Protein AF-0000000080325657 (afdb_homodimer)

InterPro domains:
  IPR029068 Glyoxalase/Bleomycin resistance protein/Dihydroxybiphenyl dioxygenase [G3DSA:3.10.180.10] (2-150)
  IPR029068 Glyoxalase/Bleomycin resistance protein/Dihydroxybiphenyl dioxygenase [SSF54593] (9-139)
  IPR037523 Vicinal oxygen chelate (VOC), core domain [PS51819] (9-151)

Radius of gyration: 19.25 Å; Cα contacts (8 Å, |Δi|>4): 796; chains: 2; bounding box: 50×52×43 Å

Sequence (332 aa):
MNNTIAGLELAQIGWVVPDIHAAVKFLSHALGIAGFPKPEHIRAQDLDMTYYGQVVEGDWLTTQTYNGGTFIELVQPVSGQSMFHDYLVRYPAGGTQHMAFRLPVSDFVRVTSELREQGYEVISEVDHPIARMAFFDTYQTLGVATEIMGITPEGWIAVKQMEKMRMNNTIAGLELAQIGWVVPDIHAAVKFLSHALGIAGFPKPEHIRAQDLDMTYYGQVVEGDWLTTQTYNGGTFIELVQPVSGQSMFHDYLVRYPAGGTQHMAFRLPVSDFVRVTSELREQGYEVISEVDHPIARMAFFDTYQTLGVATEIMGITPEGWIAVKQMEKMR

Secondary structure (DSSP, 8-state):
--------EEEEEEEE-S-HHHHHHIIIIIS----PPPPEEEEHHHHT--BTTB---EEEEEEEEEETTEEEEEEEEEEE-SHHHHHHHH-TT-EEEEEEEEEEGGGHHHHHHHHHHTTPPEEEEEEETTEEEEEE--HHHHSSEEEEEEE-HHHHHHHHHHHH--/--------EEEEEEEE-S-HHHHHHIIIIIS----PPPPEEEEHHHHT--BTTB---EEEEEEEEEETTEEEEEEEEEEE-SHHHHHHHH-TT-EEEEEEEEEEGGGHHHHHHHHHHTTPPEEEEEEETTEEEEEE--HHHHSSEEEEEEE-HHHHHHHHHHHH--

pLDDT: mean 94.45, std 11.85, range [24.09, 98.94]

Organism: NCBI:txid1503925

Foldseek 3Di:
DVPPPPDWAFAEWEWEAQDQVVVCCCCCPVVVDDDKDDWDKDWQVVQVKAFQRHRWTWIWTKIWADDPRYIYMYIHTDDDDALSVVQCVVPVRIGGAEIETEDALVCQCVVVVVCVVVPWGWGIWGDDPQWTKTWTPCCVPPVHIYMYIHGYPNNVVVSVVRNPSD/DPPPPPDWAFAEWEWEAQDQVVVCCCCCPVVVDDDKDDWDKDWQVVQVKAFQRHRWTWIWTKIWADDPRYIYMYIHTDDDDALSVVQCVVPVGIGGAEIETEDALVCQCVVVVVCVVVPWGWGIWGDDPQWTKTWTPCCVPPVHIYMYIHGYPNNVVVSVVRNPSD

Solvent-accessible surface area (backbone atoms only — not comparable to full-atom values): 16398 Å² total; per-residue (Å²): 128,88,74,69,64,79,44,46,29,44,43,34,41,38,30,34,29,80,45,53,66,60,34,50,46,43,41,32,67,74,46,33,41,62,65,62,54,78,69,40,81,46,46,29,66,82,52,56,26,27,46,66,85,37,73,47,65,22,33,28,37,36,36,46,28,62,48,37,62,26,32,47,30,42,32,18,63,73,50,75,53,44,75,62,40,53,46,34,70,77,30,68,43,28,14,56,48,29,44,27,29,34,44,56,36,90,50,34,62,61,55,53,49,52,42,44,74,72,63,41,48,64,44,32,38,32,73,47,90,37,32,38,37,40,29,31,58,33,34,81,55,50,25,25,31,40,30,43,33,13,36,28,78,67,20,53,55,53,51,54,53,56,66,57,78,101,128,87,77,70,64,80,45,47,29,43,44,32,40,37,30,35,26,80,45,53,67,62,34,51,47,42,42,31,67,75,46,33,41,63,65,62,56,78,68,41,82,47,44,28,67,82,52,56,27,28,46,66,86,36,74,48,63,22,32,27,35,36,36,47,28,60,48,38,62,26,32,46,32,43,33,19,62,71,50,74,51,44,74,62,40,55,46,35,72,76,30,67,43,26,16,55,47,28,43,27,29,36,43,56,38,91,50,34,64,60,56,53,49,51,42,42,72,73,65,42,47,64,43,30,38,31,74,47,89,37,32,36,38,39,30,31,58,32,34,81,54,51,25,25,30,40,30,44,33,13,35,28,78,68,20,53,54,52,51,54,52,58,64,57,77,100

Nearest PDB structures (foldseek):
  3gm5-assembly1_A-2  TM=8.216E-01  e=5.609E-13  Caldanaerobacter subterraneus subsp. tengcongensis MB4
  3rmu-assembly2_D  TM=7.524E-01  e=7.395E-09  Homo sapiens
  7x7l-assembly2_D  TM=4.915E-01  e=7.375E-06  Zea mays
  5yy6-assembly1_A-2  TM=4.852E-01  e=9.957E-06  Arabidopsis thaliana
  1ss4-assembly1_A  TM=3.528E-01  e=5.037E-05  Bacillus cereus

Structure (mmCIF, N/CA/C/O backbone):
data_AF-0000000080325657-model_v1
#
loop_
_entity.id
_entity.type
_entity.pdbx_description
1 polymer 'VOC domain-containing protein'
#
loop_
_atom_site.group_PDB
_atom_site.id
_atom_site.type_symbol
_atom_site.label_atom_id
_atom_site.label_alt_id
_atom_site.label_comp_id
_atom_site.label_asym_id
_atom_site.label_entity_id
_atom_site.label_seq_id
_atom_site.pdbx_PDB_ins_code
_atom_site.Cartn_x
_atom_site.Cartn_y
_atom_site.Cartn_z
_atom_site.occupancy
_atom_site.B_iso_or_equiv
_atom_site.auth_seq_id
_atom_site.auth_comp_id
_atom_site.auth_asym_id
_atom_site.auth_atom_id
_atom_site.pdbx_PDB_model_num
ATOM 1 N N . MET A 1 1 ? -27.453 20.688 0.306 1 24.09 1 MET A N 1
ATOM 2 C CA . MET A 1 1 ? -26.828 20.219 -0.929 1 24.09 1 MET A CA 1
ATOM 3 C C . MET A 1 1 ? -25.703 19.234 -0.63 1 24.09 1 MET A C 1
ATOM 5 O O . MET A 1 1 ? -24.766 19.578 0.096 1 24.09 1 MET A O 1
ATOM 9 N N . ASN A 1 2 ? -25.812 17.984 -0.26 1 29.89 2 ASN A N 1
ATOM 10 C CA . ASN A 1 2 ? -24.953 16.922 0.239 1 29.89 2 ASN A CA 1
ATOM 11 C C . ASN A 1 2 ? -23.672 16.797 -0.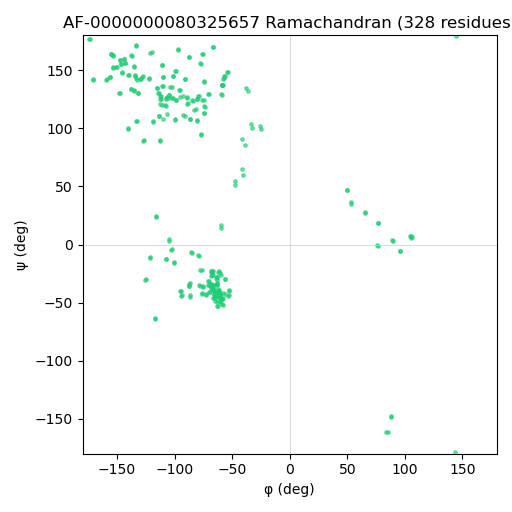59 1 29.89 2 ASN A C 1
ATOM 13 O O . ASN A 1 2 ? -23.703 16.312 -1.726 1 29.89 2 ASN A O 1
ATOM 17 N N . ASN A 1 3 ? -22.875 17.922 -0.846 1 35.19 3 ASN A N 1
ATOM 18 C CA . ASN A 1 3 ? -21.719 18.234 -1.672 1 35.19 3 ASN A CA 1
ATOM 19 C C . ASN A 1 3 ? -20.688 17.109 -1.63 1 35.19 3 ASN A C 1
ATOM 21 O O . ASN A 1 3 ? -20 16.922 -0.625 1 35.19 3 ASN A O 1
ATOM 25 N N . THR A 1 4 ? -21.016 15.977 -2.111 1 38.78 4 THR A N 1
ATOM 26 C CA . THR A 1 4 ? -20.266 14.727 -2.242 1 38.78 4 THR A CA 1
ATOM 27 C C . THR A 1 4 ? -18.812 15 -2.633 1 38.78 4 THR A C 1
ATOM 29 O O . THR A 1 4 ? -18.547 15.633 -3.658 1 38.78 4 THR A O 1
ATOM 32 N N . ILE A 1 5 ? -17.953 15.242 -1.743 1 47.31 5 ILE A N 1
ATOM 33 C CA . ILE A 1 5 ? -16.516 15.359 -1.939 1 47.31 5 ILE A CA 1
ATOM 34 C C . ILE A 1 5 ? -16.109 14.578 -3.186 1 47.31 5 ILE A C 1
ATOM 36 O O . ILE A 1 5 ? -16.516 13.43 -3.373 1 47.31 5 ILE A O 1
ATOM 40 N N . ALA A 1 6 ? -15.93 15.156 -4.266 1 58.5 6 ALA A N 1
ATOM 41 C CA . ALA A 1 6 ? -15.148 14.414 -5.258 1 58.5 6 ALA A CA 1
ATOM 42 C C . ALA A 1 6 ? -14.102 13.539 -4.59 1 58.5 6 ALA A C 1
ATOM 44 O O . ALA A 1 6 ? -13.492 13.938 -3.594 1 58.5 6 ALA A O 1
ATOM 45 N N . GLY A 1 7 ? -14.219 12.164 -4.375 1 80.5 7 GLY A N 1
ATOM 46 C CA . GLY A 1 7 ? -13.5 11.148 -3.631 1 80.5 7 GLY A CA 1
ATOM 47 C C . GLY A 1 7 ? -12 11.344 -3.652 1 80.5 7 GLY A C 1
ATOM 48 O O . GLY A 1 7 ? -11.453 11.914 -4.598 1 80.5 7 GLY A O 1
ATOM 49 N N . LEU A 1 8 ? -11.375 11.203 -2.477 1 95.12 8 LEU A N 1
ATOM 50 C CA . LEU A 1 8 ? -9.922 11.266 -2.332 1 95.12 8 LEU A CA 1
ATOM 51 C C . LEU A 1 8 ? -9.242 10.281 -3.281 1 95.12 8 LEU A C 1
ATOM 53 O O . LEU A 1 8 ? -9.844 9.281 -3.684 1 95.12 8 LEU A O 1
ATOM 57 N N . GLU A 1 9 ? -8.094 10.703 -3.672 1 96.19 9 GLU A N 1
ATOM 58 C CA . GLU A 1 9 ? -7.309 9.867 -4.574 1 96.19 9 GLU A CA 1
ATOM 59 C C . GLU A 1 9 ? -6.055 9.336 -3.887 1 96.19 9 GLU A C 1
ATOM 61 O O . GLU A 1 9 ? -5.289 10.102 -3.297 1 96.19 9 GLU A O 1
ATOM 66 N N . LEU A 1 10 ? -5.875 8.031 -3.959 1 97.88 10 LEU A N 1
ATOM 67 C CA . LEU A 1 10 ? -4.625 7.457 -3.465 1 97.88 10 LEU A CA 1
ATOM 68 C C . LEU A 1 10 ? -3.432 8.039 -4.211 1 97.88 10 LEU A C 1
ATOM 70 O O . LEU A 1 10 ? -3.406 8.047 -5.441 1 97.88 10 LEU A O 1
ATOM 74 N N . ALA A 1 11 ? -2.453 8.508 -3.457 1 97.94 11 ALA A N 1
ATOM 75 C CA . ALA A 1 11 ? -1.352 9.242 -4.078 1 97.94 11 ALA A CA 1
ATOM 76 C C . ALA A 1 11 ? -0.005 8.633 -3.699 1 97.94 11 ALA A C 1
ATOM 78 O O . ALA A 1 11 ? 0.963 8.727 -4.457 1 97.94 11 ALA A O 1
ATOM 79 N N . GLN A 1 12 ? 0.043 8.062 -2.527 1 98.56 12 GLN A N 1
ATOM 80 C CA . GLN A 1 12 ? 1.35 7.652 -2.023 1 98.56 12 GLN A CA 1
ATOM 81 C C . GLN A 1 12 ? 1.217 6.527 -1.002 1 98.56 12 GLN A C 1
ATOM 83 O O . GLN A 1 12 ? 0.256 6.496 -0.23 1 98.56 12 GLN A O 1
ATOM 88 N N . ILE A 1 13 ? 2.133 5.656 -1.025 1 98.69 13 ILE A N 1
ATOM 89 C CA . ILE A 1 13 ? 2.305 4.613 -0.022 1 98.69 13 ILE A CA 1
ATOM 90 C C . ILE A 1 13 ? 3.535 4.91 0.83 1 98.69 13 ILE A C 1
ATOM 92 O O . ILE A 1 13 ? 4.648 5.016 0.309 1 98.69 13 ILE A O 1
ATOM 96 N N . GLY A 1 14 ? 3.34 5.074 2.127 1 98.69 14 GLY A N 1
ATOM 97 C CA . GLY A 1 14 ? 4.445 5.266 3.051 1 98.69 14 GLY A CA 1
ATOM 98 C C . GLY A 1 14 ? 4.938 3.971 3.668 1 98.69 14 GLY A C 1
ATOM 99 O O . GLY A 1 14 ? 4.23 3.344 4.457 1 98.69 14 GLY A O 1
ATOM 100 N N . TRP A 1 15 ? 6.07 3.621 3.297 1 98.56 15 TRP A N 1
ATOM 101 C CA . TRP A 1 15 ? 6.711 2.371 3.693 1 98.56 15 TRP A CA 1
ATOM 102 C C . TRP A 1 15 ? 7.828 2.627 4.699 1 98.56 15 TRP A C 1
ATOM 104 O O . TRP A 1 15 ? 8.852 3.232 4.359 1 98.56 15 TRP A O 1
ATOM 114 N N . VAL A 1 16 ? 7.652 2.184 5.953 1 98.88 16 VAL A N 1
ATOM 115 C CA . VAL A 1 16 ? 8.68 2.318 6.984 1 98.88 16 VAL A CA 1
ATOM 116 C C . VAL A 1 16 ? 9.508 1.037 7.062 1 98.88 16 VAL A C 1
ATOM 118 O O . VAL A 1 16 ? 8.953 -0.057 7.211 1 98.88 16 VAL A O 1
ATOM 121 N N . VAL A 1 17 ? 10.82 1.164 6.969 1 98.81 17 VAL A N 1
ATOM 122 C CA . VAL A 1 17 ? 11.688 -0.004 6.883 1 98.81 17 VAL A CA 1
ATOM 123 C C . VAL A 1 17 ? 12.883 0.172 7.824 1 98.81 17 VAL A C 1
ATOM 125 O O . VAL A 1 17 ? 13.289 1.299 8.109 1 98.81 17 VAL A O 1
ATOM 128 N N . PRO A 1 18 ? 13.453 -0.946 8.305 1 98.62 18 PRO A N 1
ATOM 129 C CA . PRO A 1 18 ? 14.641 -0.843 9.156 1 98.62 18 PRO A CA 1
ATOM 130 C C . PRO A 1 18 ? 15.914 -0.544 8.375 1 98.62 18 PRO A C 1
ATOM 132 O O . PRO A 1 18 ? 16.891 -0.05 8.938 1 98.62 18 PRO A O 1
ATOM 135 N N . ASP A 1 19 ? 15.938 -0.849 7.09 1 98.69 19 ASP A N 1
ATOM 136 C CA . ASP A 1 19 ? 17.094 -0.636 6.227 1 98.69 19 ASP A CA 1
ATOM 137 C C . ASP A 1 19 ? 16.672 -0.135 4.852 1 98.69 19 ASP A C 1
ATOM 139 O O . ASP A 1 19 ? 16.328 -0.932 3.971 1 98.69 19 ASP A O 1
ATOM 143 N N . ILE A 1 20 ? 16.781 1.148 4.66 1 98.81 20 ILE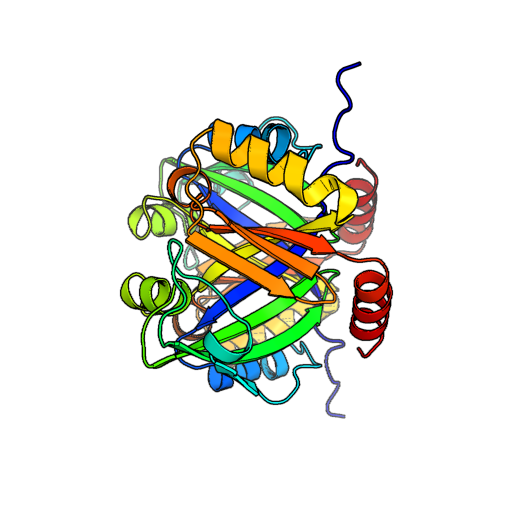 A N 1
ATOM 144 C CA . ILE A 1 20 ? 16.25 1.794 3.461 1 98.81 20 ILE A CA 1
ATOM 145 C C . ILE A 1 20 ? 17.094 1.399 2.25 1 98.81 20 ILE A C 1
ATOM 147 O O . ILE A 1 20 ? 16.578 1.284 1.138 1 98.81 20 ILE A O 1
ATOM 151 N N . HIS A 1 21 ? 18.328 1.172 2.414 1 98.56 21 HIS A N 1
ATOM 152 C CA . HIS A 1 21 ? 19.203 0.787 1.305 1 98.56 21 HIS A CA 1
ATOM 153 C C . HIS A 1 21 ? 18.875 -0.622 0.817 1 98.56 21 HIS A C 1
ATOM 155 O O . HIS A 1 21 ? 18.875 -0.88 -0.388 1 98.56 21 HIS A O 1
ATOM 161 N N . ALA A 1 22 ? 18.609 -1.495 1.76 1 97.94 22 ALA A N 1
ATOM 162 C CA . ALA A 1 22 ? 18.203 -2.848 1.387 1 97.94 22 ALA A CA 1
ATOM 163 C C . ALA A 1 22 ? 16.891 -2.832 0.63 1 97.94 22 ALA A C 1
ATOM 165 O O . ALA A 1 22 ? 16.719 -3.559 -0.351 1 97.94 22 ALA A O 1
ATOM 166 N N . ALA A 1 23 ? 15.953 -2.023 1.068 1 98.38 23 ALA A N 1
ATOM 167 C CA . ALA A 1 23 ? 14.656 -1.924 0.413 1 98.38 23 ALA A CA 1
ATOM 168 C C . ALA A 1 23 ? 14.789 -1.371 -1.002 1 98.38 23 ALA A C 1
ATOM 170 O O . ALA A 1 23 ? 14.227 -1.922 -1.949 1 98.38 23 ALA A O 1
ATOM 171 N N . VAL A 1 24 ? 15.57 -0.327 -1.139 1 98.12 24 VAL A N 1
ATOM 172 C CA . VAL A 1 24 ? 15.797 0.259 -2.457 1 98.12 24 VAL A CA 1
ATOM 173 C C . VAL A 1 24 ? 16.453 -0.771 -3.373 1 98.12 24 VAL A C 1
ATOM 175 O O . VAL A 1 24 ? 16.062 -0.915 -4.535 1 98.12 24 VAL A O 1
ATOM 178 N N . LYS A 1 25 ? 17.406 -1.429 -2.857 1 96.69 25 LYS A N 1
ATOM 179 C CA . LYS A 1 25 ? 18.125 -2.434 -3.648 1 96.69 25 LYS A CA 1
ATOM 180 C C . LYS A 1 25 ? 17.156 -3.512 -4.148 1 96.69 25 LYS A C 1
ATOM 182 O O . LYS A 1 25 ? 17.188 -3.877 -5.324 1 96.69 25 LYS A O 1
ATOM 187 N N . PHE A 1 26 ? 16.391 -3.949 -3.312 1 96.44 26 PHE A N 1
ATOM 188 C CA . PHE A 1 26 ? 15.438 -4.98 -3.715 1 96.44 26 PHE A CA 1
ATOM 189 C C . PHE A 1 26 ? 14.484 -4.457 -4.785 1 96.44 26 PHE A C 1
ATOM 191 O O . PHE A 1 26 ? 14.336 -5.07 -5.844 1 96.44 26 PHE A O 1
ATOM 198 N N . LEU A 1 27 ? 13.836 -3.354 -4.539 1 97.12 27 LEU A N 1
ATOM 199 C CA . LEU A 1 27 ? 12.844 -2.809 -5.457 1 97.12 27 LEU A CA 1
ATOM 200 C C . LEU A 1 27 ? 13.477 -2.475 -6.805 1 97.12 27 LEU A C 1
ATOM 202 O O . LEU A 1 27 ? 12.914 -2.799 -7.855 1 97.12 27 LEU A O 1
ATOM 206 N N . SER A 1 28 ? 14.625 -1.889 -6.789 1 95.31 28 SER A N 1
ATOM 207 C CA . SER A 1 28 ? 15.266 -1.442 -8.023 1 95.31 28 SER A CA 1
ATOM 208 C C . SER A 1 28 ? 15.867 -2.615 -8.789 1 95.31 28 SER A C 1
ATOM 210 O O . SER A 1 28 ? 15.695 -2.725 -10 1 95.31 28 SER A O 1
ATOM 212 N N . HIS A 1 29 ? 16.516 -3.521 -8.078 1 92.19 29 HIS A N 1
ATOM 213 C CA . HIS A 1 29 ? 17.281 -4.551 -8.766 1 92.19 29 HIS A CA 1
ATOM 214 C C . HIS A 1 29 ? 16.453 -5.816 -8.961 1 92.19 29 HIS A C 1
ATOM 216 O O . HIS A 1 29 ? 16.5 -6.43 -10.031 1 92.19 29 HIS A O 1
ATOM 222 N N . ALA A 1 30 ? 15.766 -6.172 -7.953 1 90.75 30 ALA A N 1
ATOM 223 C CA . ALA A 1 30 ? 15.016 -7.422 -8.055 1 90.75 30 ALA A CA 1
ATOM 224 C C . ALA A 1 30 ? 13.734 -7.234 -8.852 1 90.75 30 ALA A C 1
ATOM 226 O O . ALA A 1 30 ? 13.32 -8.125 -9.594 1 90.75 30 ALA A O 1
ATOM 227 N N . LEU A 1 31 ? 13.133 -6.031 -8.68 1 94.62 31 LEU A N 1
ATOM 228 C CA . LEU A 1 31 ? 11.836 -5.82 -9.32 1 94.62 31 LEU A CA 1
ATOM 229 C C . LEU A 1 31 ? 11.969 -4.871 -10.508 1 94.62 31 LEU A C 1
ATOM 231 O O . LEU A 1 31 ? 11.016 -4.699 -11.273 1 94.62 31 LEU A O 1
ATOM 235 N N . GLY A 1 32 ? 13.062 -4.211 -10.633 1 93.69 32 GLY A N 1
ATOM 236 C CA . GLY A 1 32 ? 13.281 -3.291 -11.734 1 93.69 32 GLY A CA 1
ATOM 237 C C . GLY A 1 32 ? 12.555 -1.97 -11.57 1 93.69 32 GLY A C 1
ATOM 238 O O . GLY A 1 32 ? 12.273 -1.282 -12.547 1 93.69 32 GLY A O 1
ATOM 239 N N . ILE A 1 33 ? 12.164 -1.671 -10.398 1 94.19 33 ILE A N 1
ATOM 240 C CA . ILE A 1 33 ? 11.547 -0.38 -10.133 1 94.19 33 ILE A CA 1
ATOM 241 C C . ILE A 1 33 ? 12.625 0.69 -9.977 1 94.19 33 ILE A C 1
ATOM 243 O O . ILE A 1 33 ? 13.273 0.778 -8.93 1 94.19 33 ILE A O 1
ATOM 247 N N . ALA A 1 34 ? 12.75 1.49 -10.914 1 88.5 34 ALA A N 1
ATOM 248 C CA . ALA A 1 34 ? 13.828 2.477 -10.969 1 88.5 34 ALA A CA 1
ATOM 249 C C . ALA A 1 34 ? 13.352 3.834 -10.453 1 88.5 34 ALA A C 1
ATOM 251 O O . ALA A 1 34 ? 12.172 4.008 -10.148 1 88.5 34 ALA A O 1
ATOM 252 N N . GLY A 1 35 ? 14.359 4.68 -10.234 1 92 35 GLY A N 1
ATOM 253 C CA . GLY A 1 35 ? 14 6.078 -10.07 1 92 35 GLY A CA 1
ATOM 254 C C . GLY A 1 35 ? 14.094 6.551 -8.633 1 92 35 GLY A C 1
ATOM 255 O O . GLY A 1 35 ? 13.664 7.66 -8.312 1 92 35 GLY A O 1
ATOM 256 N N . PHE A 1 36 ? 14.586 5.715 -7.777 1 96.12 36 PHE A N 1
ATOM 257 C CA . PHE A 1 36 ? 14.805 6.195 -6.418 1 96.12 36 PHE A CA 1
ATOM 258 C C . PHE A 1 36 ? 16.016 7.117 -6.355 1 96.12 36 PHE A C 1
ATOM 260 O O . PHE A 1 36 ? 17.141 6.688 -6.617 1 96.12 36 PHE A O 1
ATOM 267 N N . PRO A 1 37 ? 15.836 8.391 -5.957 1 97.38 37 PRO A N 1
ATOM 268 C CA . PRO A 1 37 ? 17.016 9.188 -5.605 1 97.38 37 PRO A CA 1
ATOM 269 C C . PRO A 1 37 ? 17.719 8.68 -4.352 1 97.38 37 PRO A C 1
ATOM 271 O O . PRO A 1 37 ? 17.188 7.824 -3.645 1 97.38 37 PRO A O 1
ATOM 274 N N . LYS A 1 38 ? 18.875 9.234 -4.125 1 97.94 38 LYS A N 1
ATOM 275 C CA . LYS A 1 38 ? 19.562 8.945 -2.867 1 97.94 38 LYS A CA 1
ATOM 276 C C . LYS A 1 38 ? 18.703 9.344 -1.672 1 97.94 38 LYS A C 1
ATOM 278 O O . LYS A 1 38 ? 18.094 10.414 -1.672 1 97.94 38 LYS A O 1
ATOM 283 N N . PRO A 1 39 ? 18.688 8.445 -0.645 1 98.56 39 PRO A N 1
ATOM 284 C CA . PRO A 1 39 ? 17.906 8.82 0.545 1 98.56 39 PRO A CA 1
ATOM 285 C C . PRO A 1 39 ? 18.391 10.133 1.162 1 98.56 39 PRO A C 1
ATOM 287 O O . PRO A 1 39 ? 19.594 10.359 1.285 1 98.56 39 PRO A O 1
ATOM 290 N N . GLU A 1 40 ? 17.406 10.93 1.526 1 98.56 40 GLU A N 1
ATOM 291 C CA . GLU A 1 40 ? 17.688 12.203 2.191 1 98.56 40 GLU A CA 1
ATOM 292 C C . GLU A 1 40 ? 17.469 12.094 3.699 1 98.56 40 GLU A C 1
ATOM 294 O O . GLU A 1 40 ? 16.578 11.375 4.156 1 98.56 40 GLU A O 1
ATOM 299 N N . HIS A 1 41 ? 18.266 12.773 4.418 1 98.62 41 HIS A N 1
ATOM 300 C CA . HIS A 1 41 ? 18.109 12.875 5.863 1 98.62 41 HIS A CA 1
ATOM 301 C C . HIS A 1 41 ? 17.203 14.055 6.23 1 98.62 41 HIS A C 1
ATOM 303 O O . HIS A 1 41 ? 17.516 15.203 5.906 1 98.62 41 HIS A O 1
ATOM 309 N N . ILE A 1 42 ? 16.109 13.773 6.922 1 98.25 42 ILE A N 1
ATOM 310 C CA . ILE A 1 42 ? 15.117 14.797 7.262 1 98.25 42 ILE A CA 1
ATOM 311 C C . ILE A 1 42 ? 14.938 14.859 8.773 1 98.25 42 ILE A C 1
ATOM 313 O O . ILE A 1 42 ? 14.938 13.828 9.453 1 98.25 42 ILE A O 1
ATOM 317 N N . ARG A 1 43 ? 14.758 16.031 9.273 1 98.06 43 ARG A N 1
ATOM 318 C CA . ARG A 1 43 ? 14.406 16.25 10.68 1 98.06 43 ARG A CA 1
ATOM 319 C C . ARG A 1 43 ? 12.977 16.75 10.82 1 98.06 43 ARG A C 1
ATOM 321 O O . ARG A 1 43 ? 12.531 17.594 10.039 1 98.06 43 ARG A O 1
ATOM 328 N N . ALA A 1 44 ? 12.297 16.188 11.766 1 98.12 44 ALA A N 1
ATOM 329 C CA . ALA A 1 44 ? 10.93 16.625 12.023 1 98.12 44 ALA A CA 1
ATOM 330 C C . ALA A 1 44 ? 10.859 18.141 12.227 1 98.12 44 ALA A C 1
ATOM 332 O O . ALA A 1 44 ? 9.945 18.797 11.719 1 98.12 44 ALA A O 1
ATOM 333 N N . GLN A 1 45 ? 11.797 18.703 12.875 1 97.5 45 GLN A N 1
ATOM 334 C CA . GLN A 1 45 ? 11.828 20.125 13.219 1 97.5 45 GLN A CA 1
ATOM 335 C C . GLN A 1 45 ? 11.961 20.984 11.977 1 97.5 45 GLN A C 1
ATOM 337 O O . GLN A 1 45 ? 11.43 22.094 11.93 1 97.5 45 GLN A O 1
ATOM 342 N N . ASP A 1 46 ? 12.695 20.484 11.008 1 96.44 46 ASP A N 1
ATOM 343 C CA . ASP A 1 46 ? 12.891 21.25 9.773 1 96.44 46 ASP A CA 1
ATOM 344 C C . ASP A 1 46 ? 11.586 21.344 8.984 1 96.44 46 ASP A C 1
ATOM 346 O O . ASP A 1 46 ? 11.398 22.266 8.188 1 96.44 46 ASP A O 1
ATOM 350 N N . LEU A 1 47 ? 10.648 20.422 9.195 1 96 47 LEU A N 1
ATOM 351 C CA . LEU A 1 47 ? 9.375 20.391 8.5 1 96 47 LEU A CA 1
ATOM 352 C C . LEU A 1 47 ? 8.25 20.922 9.383 1 96 47 LEU A C 1
ATOM 354 O O . LEU A 1 47 ? 7.094 20.984 8.961 1 96 47 LEU A O 1
ATOM 358 N N . ASP A 1 48 ? 8.617 21.234 10.641 1 97.06 48 ASP A N 1
ATOM 359 C CA . ASP A 1 48 ? 7.613 21.547 11.656 1 97.06 48 ASP A CA 1
ATOM 360 C C . ASP A 1 48 ? 6.562 20.453 11.75 1 97.06 48 ASP A C 1
ATOM 362 O O . ASP A 1 48 ? 5.363 20.734 11.828 1 97.06 48 ASP A O 1
ATOM 366 N N . MET A 1 49 ? 6.977 19.25 11.586 1 98.06 49 MET A N 1
ATOM 367 C CA . MET A 1 49 ? 6.094 18.094 11.68 1 98.06 49 MET A CA 1
ATOM 368 C C . MET A 1 49 ? 5.758 17.766 13.133 1 98.06 49 MET A C 1
ATOM 370 O O . MET A 1 49 ? 6.656 17.562 13.953 1 98.06 49 MET A O 1
ATOM 374 N N . THR A 1 50 ? 4.52 17.719 13.461 1 98.5 50 THR A N 1
ATOM 375 C CA . THR A 1 50 ? 4.117 17.453 14.836 1 98.5 50 THR A CA 1
ATOM 376 C C . THR A 1 50 ? 4.012 15.961 15.094 1 98.5 50 THR A C 1
ATOM 378 O O . THR A 1 50 ? 3.936 15.164 14.148 1 98.5 50 THR A O 1
ATOM 381 N N . TYR A 1 51 ? 4.027 15.555 16.25 1 98.62 51 TYR A N 1
ATOM 382 C CA . TYR A 1 51 ? 3.715 14.242 16.812 1 98.62 51 TYR A CA 1
ATOM 383 C C . TYR A 1 51 ? 2.805 14.359 18.016 1 98.62 51 TYR A C 1
ATOM 385 O O . TYR A 1 51 ? 3.244 14.781 19.094 1 98.62 51 TYR A O 1
ATOM 393 N N . TYR A 1 52 ? 1.607 14.016 17.828 1 98 52 TYR A N 1
ATOM 394 C CA . TYR A 1 52 ? 0.53 14.211 18.781 1 98 52 TYR A CA 1
ATOM 395 C C . TYR A 1 52 ? 0.513 15.648 19.297 1 98 52 TYR A C 1
ATOM 397 O O . TYR A 1 52 ? 0.492 15.875 20.516 1 98 52 TYR A O 1
ATOM 405 N N . GLY A 1 53 ? 0.62 16.578 18.391 1 97.69 53 GLY A N 1
ATOM 406 C CA . GLY A 1 53 ? 0.338 17.984 18.672 1 97.69 53 GLY A CA 1
ATOM 407 C C . GLY A 1 53 ? 1.581 18.781 19 1 97.69 53 GLY A C 1
ATOM 408 O O . GLY A 1 53 ? 1.52 20.016 19.125 1 97.69 53 GLY A O 1
ATOM 409 N N . GLN A 1 54 ? 2.715 18.125 19.109 1 97.94 54 GLN A N 1
ATOM 410 C CA . GLN A 1 54 ? 3.953 18.812 19.438 1 97.94 54 GLN A CA 1
ATOM 411 C C . GLN A 1 54 ? 5.059 18.484 18.438 1 97.94 54 GLN A C 1
ATOM 413 O O . GLN A 1 54 ? 5.133 17.359 17.953 1 97.94 54 GLN A O 1
ATOM 418 N N . VAL A 1 55 ? 5.863 19.516 18.203 1 97.88 55 VAL A N 1
ATOM 419 C CA . VAL A 1 55 ? 7.074 19.219 17.438 1 97.88 55 VAL A CA 1
ATOM 420 C C . VAL A 1 55 ? 8.148 18.672 18.375 1 97.88 55 VAL A C 1
ATOM 422 O O . VAL A 1 55 ? 8.586 19.375 19.297 1 97.88 55 VAL A O 1
ATOM 425 N N . VAL A 1 56 ? 8.531 17.453 18.172 1 97.25 56 VAL A N 1
ATOM 426 C CA . VAL A 1 56 ? 9.555 16.812 19 1 97.25 56 VAL A CA 1
ATOM 427 C C . VAL A 1 56 ? 10.734 16.391 18.125 1 97.25 56 VAL A C 1
ATOM 429 O O . VAL A 1 56 ? 10.625 16.344 16.906 1 97.25 56 VAL A O 1
ATOM 432 N N . GLU A 1 57 ? 11.789 16.094 18.781 1 98.12 57 GLU A N 1
ATOM 433 C CA . GLU A 1 57 ? 12.977 15.688 18.031 1 98.12 57 GLU A CA 1
ATOM 434 C C . GLU A 1 57 ? 12.797 14.305 17.406 1 98.12 57 GLU A C 1
ATOM 436 O O . GLU A 1 57 ? 12.383 13.359 18.078 1 98.12 57 GLU A O 1
ATOM 441 N N . GLY A 1 58 ? 13.07 14.227 16.172 1 98.31 58 GLY A N 1
ATOM 442 C CA . GLY A 1 58 ? 13.055 13.008 15.375 1 98.31 58 GLY A CA 1
ATOM 443 C C . GLY A 1 58 ? 13.641 13.195 13.984 1 98.31 58 GLY A C 1
ATOM 444 O O . GLY A 1 58 ? 13.469 14.258 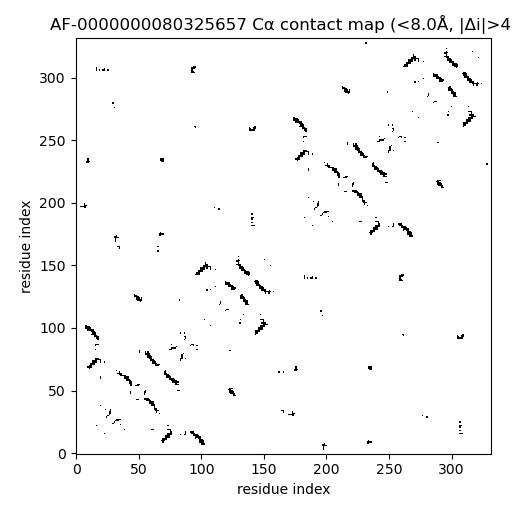13.375 1 98.31 58 GLY A O 1
ATOM 445 N N . ASP A 1 59 ? 14.344 12.188 13.555 1 98.69 59 ASP A N 1
ATOM 446 C CA . ASP A 1 59 ? 14.891 12.266 12.203 1 98.69 59 ASP A CA 1
ATOM 447 C C . ASP A 1 59 ? 14.867 10.906 11.516 1 98.69 59 ASP A C 1
ATOM 449 O O . ASP A 1 59 ? 14.781 9.867 12.18 1 98.69 59 ASP A O 1
ATOM 453 N N . TRP A 1 60 ? 14.859 10.914 10.234 1 98.81 60 TRP A N 1
ATOM 454 C CA . TRP A 1 60 ? 14.789 9.711 9.422 1 98.81 60 TRP A CA 1
ATOM 455 C C . TRP A 1 60 ? 15.43 9.93 8.062 1 98.81 60 TRP A C 1
ATOM 457 O O . TRP A 1 60 ? 15.695 11.07 7.668 1 98.81 60 TRP A O 1
ATOM 467 N N . LEU A 1 61 ? 15.734 8.883 7.41 1 98.88 61 LEU A N 1
ATOM 468 C CA . LEU A 1 61 ? 16.031 8.875 5.98 1 98.88 61 LEU A CA 1
ATOM 469 C C . LEU A 1 61 ? 14.773 8.617 5.16 1 98.88 61 LEU A C 1
ATOM 471 O O . LEU A 1 61 ? 13.93 7.812 5.551 1 98.88 61 LEU A O 1
ATOM 475 N N . THR A 1 62 ? 14.68 9.305 4 1 98.75 62 THR A N 1
ATOM 476 C CA . THR A 1 62 ? 13.547 9.031 3.129 1 98.75 62 THR A CA 1
ATOM 477 C C . THR A 1 62 ? 13.945 9.164 1.662 1 98.75 62 THR A C 1
ATOM 479 O O . THR A 1 62 ? 14.875 9.906 1.329 1 98.75 62 THR A O 1
ATOM 482 N N . THR A 1 63 ? 13.359 8.398 0.779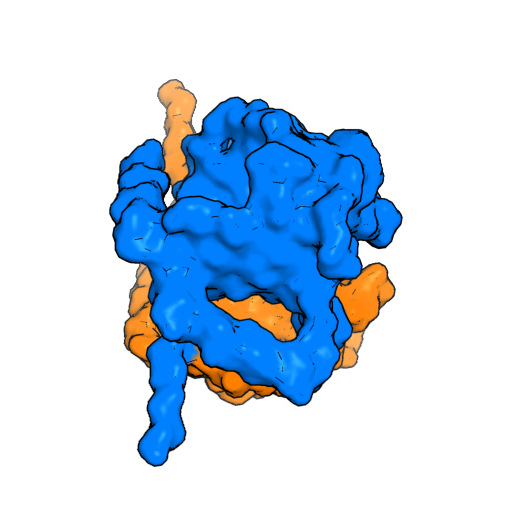 1 98.5 63 THR A N 1
ATOM 483 C CA . THR A 1 63 ? 13.414 8.469 -0.677 1 98.5 63 THR A CA 1
ATOM 484 C C . THR A 1 63 ? 12.117 7.938 -1.291 1 98.5 63 THR A C 1
ATOM 486 O O . THR A 1 63 ? 11.391 7.18 -0.652 1 98.5 63 THR A O 1
ATOM 489 N N . GLN A 1 64 ? 11.797 8.422 -2.436 1 97.81 64 GLN A N 1
ATOM 490 C CA . GLN A 1 64 ? 10.586 7.934 -3.084 1 97.81 64 GLN A CA 1
ATOM 491 C C . GLN A 1 64 ? 10.742 7.918 -4.602 1 97.81 64 GLN A C 1
ATOM 493 O O . GLN A 1 64 ? 11.594 8.617 -5.152 1 97.81 64 GLN A O 1
ATOM 498 N N . THR A 1 65 ? 10.008 7.113 -5.23 1 96.56 65 THR A N 1
ATOM 499 C CA . THR A 1 65 ? 9.852 7.09 -6.68 1 96.56 65 THR A CA 1
ATOM 500 C C . THR A 1 65 ? 8.383 6.996 -7.07 1 96.56 65 THR A C 1
ATOM 502 O O . THR A 1 65 ? 7.508 6.973 -6.203 1 96.56 65 THR A O 1
ATOM 505 N N . TYR A 1 66 ? 8.148 7.137 -8.352 1 96.31 66 TYR A N 1
ATOM 506 C CA . TYR A 1 66 ? 6.801 7.035 -8.898 1 96.31 66 TYR A CA 1
ATOM 507 C C . TYR A 1 66 ? 6.664 5.801 -9.781 1 96.31 66 TYR A C 1
ATOM 509 O O . TYR A 1 66 ? 7.449 5.605 -10.711 1 96.31 66 TYR A O 1
ATOM 517 N N . ASN A 1 67 ? 5.734 4.926 -9.414 1 95.81 67 ASN A N 1
ATOM 518 C CA . ASN A 1 67 ? 5.512 3.674 -10.133 1 95.81 67 ASN A CA 1
ATOM 519 C C . ASN A 1 67 ? 4.047 3.254 -10.078 1 95.81 67 ASN A C 1
ATOM 521 O O . ASN A 1 67 ? 3.422 3.289 -9.023 1 95.81 67 ASN A O 1
ATOM 525 N N . GLY A 1 68 ? 3.5 2.941 -11.172 1 93.75 68 GLY A N 1
ATOM 526 C CA . GLY A 1 68 ? 2.139 2.434 -11.234 1 93.75 68 GLY A CA 1
ATOM 527 C C . GLY A 1 68 ? 1.101 3.449 -10.797 1 93.75 68 GLY A C 1
ATOM 528 O O . GLY A 1 68 ? 0.112 3.098 -10.148 1 93.75 68 GLY A O 1
ATOM 529 N N . GLY A 1 69 ? 1.387 4.664 -10.953 1 93.75 69 GLY A N 1
ATOM 530 C CA . GLY A 1 69 ? 0.428 5.711 -10.641 1 93.75 69 GLY A CA 1
ATOM 531 C C . GLY A 1 69 ? 0.511 6.184 -9.203 1 93.75 69 GLY A C 1
ATOM 532 O O . GLY A 1 69 ? -0.294 7.012 -8.766 1 93.75 69 GLY A O 1
ATOM 533 N N . THR A 1 70 ? 1.42 5.672 -8.484 1 96.38 70 THR A N 1
ATOM 534 C CA . THR A 1 70 ? 1.519 5.98 -7.059 1 96.38 70 THR A CA 1
ATOM 535 C C . THR A 1 70 ? 2.961 6.289 -6.672 1 96.38 70 THR A C 1
ATOM 537 O O . THR A 1 70 ? 3.898 5.711 -7.227 1 96.38 70 THR A O 1
ATOM 540 N N . PHE A 1 71 ? 3.104 7.176 -5.758 1 97.56 71 PHE A N 1
ATOM 541 C CA . PHE A 1 71 ? 4.426 7.371 -5.168 1 97.56 71 PHE A CA 1
ATOM 542 C C . PHE A 1 71 ? 4.723 6.297 -4.133 1 97.56 71 PHE A C 1
ATOM 544 O O . PHE A 1 71 ? 3.898 6.027 -3.256 1 97.56 71 PHE A O 1
ATOM 551 N N . ILE A 1 72 ? 5.812 5.668 -4.266 1 98.06 72 ILE A N 1
ATOM 552 C CA . ILE A 1 72 ? 6.34 4.723 -3.289 1 98.06 72 ILE A CA 1
ATOM 553 C C . ILE A 1 72 ? 7.402 5.402 -2.432 1 98.06 72 ILE A C 1
ATOM 555 O O . ILE A 1 72 ? 8.508 5.676 -2.904 1 98.06 72 ILE A O 1
ATOM 559 N N . GLU A 1 73 ? 7.09 5.656 -1.247 1 98.62 73 GLU A N 1
ATOM 560 C CA . GLU A 1 73 ? 8 6.336 -0.332 1 98.62 73 GLU A CA 1
ATOM 561 C C . GLU A 1 73 ? 8.57 5.367 0.699 1 98.62 73 GLU A C 1
ATOM 563 O O . GLU A 1 73 ? 7.824 4.652 1.369 1 98.62 73 GLU A O 1
ATOM 568 N N . LEU A 1 74 ? 9.859 5.332 0.818 1 98.81 74 LEU A N 1
ATOM 569 C CA . LEU A 1 74 ? 10.562 4.57 1.847 1 98.81 74 LEU A CA 1
ATOM 570 C C . LEU A 1 74 ? 11.086 5.492 2.945 1 98.81 74 LEU A C 1
ATOM 572 O O . LEU A 1 74 ? 11.617 6.57 2.66 1 98.81 74 LEU A O 1
ATOM 576 N N . VAL A 1 75 ? 10.898 5.082 4.164 1 98.88 75 VAL A N 1
ATOM 577 C CA . VAL A 1 75 ? 11.32 5.848 5.332 1 98.88 75 VAL A CA 1
ATOM 578 C C . VAL A 1 75 ? 12.07 4.938 6.305 1 98.88 75 VAL A C 1
ATOM 580 O O . VAL A 1 75 ? 11.586 3.861 6.656 1 98.88 75 VAL A O 1
ATOM 583 N N . GLN A 1 76 ? 13.219 5.309 6.77 1 98.94 76 GLN A N 1
ATOM 584 C CA . GLN A 1 76 ? 13.953 4.641 7.836 1 98.94 76 GLN A CA 1
ATOM 585 C C . GLN A 1 76 ? 14.164 5.574 9.023 1 98.94 76 GLN A C 1
ATOM 587 O O . GLN A 1 76 ? 15 6.48 8.969 1 98.94 76 GLN A O 1
ATOM 592 N N . PRO A 1 77 ? 13.445 5.355 10.078 1 98.81 77 PRO A N 1
ATOM 593 C CA . PRO A 1 77 ? 13.727 6.156 11.273 1 98.81 77 PRO A CA 1
ATOM 594 C C . PRO A 1 77 ? 15.172 6.031 11.742 1 98.81 77 PRO A C 1
ATOM 596 O O . PRO A 1 77 ? 15.758 4.949 11.664 1 98.81 77 PRO A O 1
ATOM 599 N N . VAL A 1 78 ? 15.711 7.105 12.25 1 98.69 78 VAL A N 1
ATOM 600 C CA . VAL A 1 78 ? 17.109 7.113 12.672 1 98.69 78 VAL A CA 1
ATOM 601 C C . VAL A 1 78 ? 17.188 7.367 14.172 1 98.69 78 VAL A C 1
ATOM 603 O O . VAL A 1 78 ? 17.578 6.477 14.938 1 98.69 78 VAL A O 1
ATOM 606 N N . SER A 1 79 ? 16.75 8.523 14.633 1 98.56 79 SER A N 1
ATOM 607 C CA . SER A 1 79 ? 16.797 8.828 16.062 1 98.56 79 SER A CA 1
ATOM 608 C C . SER A 1 79 ? 15.578 9.648 16.484 1 98.56 79 SER A C 1
ATOM 610 O O . SER A 1 79 ? 14.891 10.234 15.648 1 98.56 79 SER A O 1
ATOM 612 N N . GLY A 1 80 ? 15.312 9.609 17.812 1 98.38 80 GLY A N 1
ATOM 613 C CA . GLY A 1 80 ? 14.234 10.414 18.359 1 98.38 80 GLY A CA 1
ATOM 614 C C . GLY A 1 80 ? 12.891 9.711 18.328 1 98.38 80 GLY A C 1
ATOM 615 O O . GLY A 1 80 ? 12.812 8.508 18.562 1 98.38 80 GLY A O 1
ATOM 616 N N . GLN A 1 81 ? 11.836 10.586 18.156 1 97.94 81 GLN A N 1
ATOM 617 C CA . GLN A 1 81 ? 10.484 10.062 18.25 1 97.94 81 GLN A CA 1
ATOM 618 C C . GLN A 1 81 ? 9.617 10.555 17.094 1 97.94 81 GLN A C 1
ATOM 620 O O . GLN A 1 81 ? 9.719 11.719 16.688 1 97.94 81 GLN A O 1
ATOM 625 N N . SER A 1 82 ? 8.812 9.742 16.625 1 98.25 82 SER A N 1
ATOM 626 C CA . SER A 1 82 ? 7.789 10.031 15.617 1 98.25 82 SER A CA 1
ATOM 627 C C . SER A 1 82 ? 6.883 8.828 15.391 1 98.25 82 SER A C 1
ATOM 629 O O . SER A 1 82 ? 7.109 7.758 15.961 1 98.25 82 SER A O 1
ATOM 631 N N . MET A 1 83 ? 5.895 9.031 14.547 1 98.44 83 MET A N 1
ATOM 632 C CA . MET A 1 83 ? 5.008 7.934 14.172 1 98.44 83 MET A CA 1
ATOM 633 C C . MET A 1 83 ? 5.773 6.832 13.445 1 98.44 83 MET A C 1
ATOM 635 O O . MET A 1 83 ? 5.383 5.664 13.492 1 98.44 83 MET A O 1
ATOM 639 N N . PHE A 1 84 ? 6.859 7.203 12.758 1 98.75 84 PHE A N 1
ATOM 640 C CA . PHE A 1 84 ? 7.664 6.215 12.047 1 98.75 84 PHE A CA 1
ATOM 641 C C . PHE A 1 84 ? 8.461 5.359 13.023 1 98.75 84 PHE A C 1
ATOM 643 O O . PHE A 1 84 ? 8.562 4.145 12.852 1 98.75 84 PHE A O 1
ATOM 650 N N . HIS A 1 85 ? 9.031 6.004 14.008 1 98.75 85 HIS A N 1
ATOM 651 C CA . HIS A 1 85 ? 9.773 5.293 15.047 1 98.75 85 HIS A CA 1
ATOM 652 C C . HIS A 1 85 ? 8.867 4.312 15.789 1 98.75 85 HIS A C 1
ATOM 654 O O . HIS A 1 85 ? 9.227 3.148 15.969 1 98.75 85 HIS A O 1
ATOM 660 N N . ASP A 1 86 ? 7.738 4.801 16.203 1 98.56 86 ASP A N 1
ATOM 661 C CA . ASP A 1 86 ? 6.785 3.951 16.906 1 98.56 86 ASP A CA 1
ATOM 662 C C . ASP A 1 86 ? 6.41 2.73 16.062 1 98.56 86 ASP A C 1
ATOM 664 O O . ASP A 1 86 ? 6.258 1.629 16.594 1 98.56 86 ASP A O 1
ATOM 668 N N . TYR A 1 87 ? 6.207 2.982 14.797 1 98.5 87 TYR A N 1
ATOM 669 C CA . TYR A 1 87 ? 5.816 1.892 13.906 1 98.5 87 TYR A CA 1
ATOM 670 C C . TYR A 1 87 ? 6.871 0.79 13.906 1 98.5 87 TYR A C 1
ATOM 672 O O . TYR A 1 87 ? 6.539 -0.394 14.016 1 98.5 87 TYR A O 1
ATOM 680 N N . LEU A 1 88 ? 8.117 1.152 13.773 1 98 88 LEU A N 1
ATOM 681 C CA . LEU A 1 88 ? 9.18 0.163 13.672 1 98 88 LEU A CA 1
ATOM 682 C C . LEU A 1 88 ? 9.359 -0.578 14.992 1 98 88 LEU A C 1
ATOM 684 O O . LEU A 1 88 ? 9.719 -1.758 15 1 98 88 LEU A O 1
ATOM 688 N N . VAL A 1 89 ? 9.141 0.136 16.109 1 97.44 89 VAL A N 1
ATOM 689 C CA . VAL A 1 89 ? 9.18 -0.523 17.422 1 97.44 89 VAL A CA 1
ATOM 690 C C . VAL A 1 89 ? 8.109 -1.609 17.469 1 97.44 89 VAL A C 1
ATOM 692 O O . VAL A 1 89 ? 8.375 -2.723 17.938 1 97.44 89 VAL A O 1
ATOM 695 N N . ARG A 1 90 ? 6.988 -1.3 16.984 1 95.94 90 ARG A N 1
ATOM 696 C CA . ARG A 1 90 ? 5.863 -2.229 17.016 1 95.94 90 ARG A CA 1
ATOM 697 C C . ARG A 1 90 ? 6.039 -3.33 15.969 1 95.94 90 ARG A C 1
ATOM 699 O O . ARG A 1 90 ? 5.637 -4.473 16.188 1 95.94 90 ARG A O 1
ATOM 706 N N . TYR A 1 91 ? 6.609 -2.943 14.844 1 96.25 91 TYR A N 1
ATOM 707 C CA . TYR A 1 91 ? 6.824 -3.85 13.719 1 96.25 91 TYR A CA 1
ATOM 708 C C . TYR A 1 91 ? 8.281 -3.822 13.273 1 96.25 91 TYR A C 1
ATOM 710 O O . TYR A 1 91 ? 8.625 -3.16 12.289 1 96.25 91 TYR A O 1
ATOM 718 N N . PRO A 1 92 ? 9.07 -4.633 13.828 1 96.81 92 PRO A N 1
ATOM 719 C CA . PRO A 1 92 ? 10.516 -4.512 13.625 1 96.81 92 PRO A CA 1
ATOM 720 C C . PRO A 1 92 ? 10.945 -4.805 12.195 1 96.81 92 PRO A C 1
ATOM 722 O O . PRO A 1 92 ? 11.977 -4.312 11.742 1 96.81 92 PRO A O 1
ATOM 725 N N . ALA A 1 93 ? 10.156 -5.535 11.461 1 96.12 93 ALA A N 1
ATOM 726 C CA . ALA A 1 93 ? 10.484 -5.82 10.07 1 96.12 93 ALA A CA 1
ATOM 727 C C . ALA A 1 93 ? 9.992 -4.703 9.148 1 96.12 93 ALA A C 1
ATOM 729 O O . ALA A 1 93 ? 10.281 -4.707 7.953 1 96.12 93 ALA A O 1
ATOM 730 N N . GLY A 1 94 ? 9.258 -3.764 9.695 1 98 94 GLY A N 1
ATOM 731 C CA . GLY A 1 94 ? 8.703 -2.68 8.898 1 98 94 GLY A CA 1
ATOM 732 C C . GLY A 1 94 ? 7.402 -3.045 8.219 1 98 94 GLY A C 1
ATOM 733 O O . GLY A 1 94 ? 6.684 -3.938 8.672 1 98 94 GLY A O 1
ATOM 734 N N . GLY A 1 95 ? 7.078 -2.236 7.172 1 98.12 95 GLY A N 1
ATOM 735 C CA . GLY A 1 95 ? 5.84 -2.396 6.426 1 98.12 95 GLY A CA 1
ATOM 736 C C . GLY A 1 95 ? 5.238 -1.077 5.977 1 98.12 95 GLY A C 1
ATOM 737 O O . GLY A 1 95 ? 5.852 -0.02 6.152 1 98.12 95 GLY A O 1
ATOM 738 N N . THR A 1 96 ? 4.113 -1.195 5.324 1 98.44 96 THR A N 1
ATOM 739 C CA . THR A 1 96 ? 3.393 0.016 4.949 1 98.44 96 THR A CA 1
ATOM 740 C C . THR A 1 96 ? 2.707 0.636 6.164 1 98.44 96 THR A C 1
ATOM 742 O O . THR A 1 96 ? 1.771 0.056 6.719 1 98.44 96 THR A O 1
ATOM 745 N N . GLN A 1 97 ? 3.207 1.773 6.508 1 98.75 97 GLN A N 1
ATOM 746 C CA . GLN A 1 97 ? 2.738 2.441 7.719 1 98.75 97 GLN A CA 1
ATOM 747 C C . GLN A 1 97 ? 1.517 3.309 7.43 1 98.75 97 GLN A C 1
ATOM 749 O O . GLN A 1 97 ? 0.602 3.395 8.25 1 98.75 97 GLN A O 1
ATOM 754 N N . HIS A 1 98 ? 1.521 3.914 6.234 1 98.88 98 HIS A N 1
ATOM 755 C CA . HIS A 1 98 ? 0.356 4.738 5.926 1 98.88 98 HIS A CA 1
ATOM 756 C C . HIS A 1 98 ? 0.047 4.715 4.434 1 98.88 98 HIS A C 1
ATOM 758 O O . HIS A 1 98 ? 0.91 4.375 3.619 1 98.88 98 HIS A O 1
ATOM 764 N N . MET A 1 99 ? -1.162 5.035 4.152 1 98.75 99 MET A N 1
ATOM 765 C CA . MET A 1 99 ? -1.649 5.359 2.814 1 98.75 99 MET A CA 1
ATOM 766 C C . MET A 1 99 ? -2.057 6.828 2.727 1 98.75 99 MET A C 1
ATOM 768 O O . MET A 1 99 ? -2.791 7.324 3.582 1 98.75 99 MET A O 1
ATOM 772 N N . ALA A 1 100 ? -1.557 7.469 1.705 1 98.69 100 ALA A N 1
ATOM 773 C CA . ALA A 1 100 ? -1.842 8.891 1.54 1 98.69 100 ALA A CA 1
ATOM 774 C C . ALA A 1 100 ? -2.859 9.117 0.426 1 98.69 100 ALA A C 1
ATOM 776 O O . ALA A 1 100 ? -2.695 8.617 -0.687 1 98.69 100 ALA A O 1
ATOM 777 N N . PHE A 1 101 ? -3.828 9.828 0.774 1 98.44 101 PHE A N 1
ATOM 778 C CA . PHE A 1 101 ? -4.852 10.227 -0.186 1 98.44 101 PHE A CA 1
ATOM 779 C C . PHE A 1 101 ? -4.84 11.742 -0.387 1 98.44 101 PHE A C 1
ATOM 781 O O . PHE A 1 101 ? -4.766 12.5 0.581 1 98.44 101 PHE A O 1
ATOM 788 N N . ARG A 1 102 ? -4.914 12.164 -1.634 1 97.88 102 ARG A N 1
ATOM 789 C CA . ARG A 1 102 ? -4.75 13.594 -1.902 1 97.88 102 ARG A CA 1
ATOM 790 C C . ARG A 1 102 ? -6.062 14.211 -2.371 1 97.88 102 ARG A C 1
ATOM 792 O O . ARG A 1 102 ? -6.934 13.523 -2.898 1 97.88 102 ARG A O 1
ATOM 799 N N . LEU A 1 103 ? -6.199 15.438 -2.154 1 97.25 103 LEU A N 1
ATOM 800 C CA . LEU A 1 103 ? -7.273 16.312 -2.611 1 97.25 103 LEU A CA 1
ATOM 801 C C . LEU A 1 103 ? -6.801 17.766 -2.684 1 97.25 103 LEU A C 1
ATOM 803 O O . LEU A 1 103 ? -5.711 18.094 -2.205 1 97.25 103 LEU A O 1
ATOM 807 N N . PRO A 1 104 ? -7.562 18.641 -3.395 1 96.94 104 PRO A N 1
ATOM 808 C CA . PRO A 1 104 ? -7.184 20.047 -3.361 1 96.94 104 PRO A CA 1
ATOM 809 C C . PRO A 1 104 ? -7.156 20.625 -1.945 1 96.94 104 PRO A C 1
ATOM 811 O O . PRO A 1 104 ? -8.016 20.297 -1.126 1 96.94 104 PRO A O 1
ATOM 814 N N . VAL A 1 105 ? -6.23 21.469 -1.69 1 97.69 105 VAL A N 1
ATOM 815 C CA . VAL A 1 105 ? -6.02 22.016 -0.351 1 97.69 105 VAL A CA 1
ATOM 816 C C . VAL A 1 105 ? -7.273 22.75 0.115 1 97.69 105 VAL A C 1
ATOM 818 O O . VAL A 1 105 ? -7.539 22.844 1.316 1 97.69 105 VAL A O 1
ATOM 821 N N . SER A 1 106 ? -8.062 23.234 -0.79 1 96.44 106 SER A N 1
ATOM 822 C CA . SER A 1 106 ? -9.281 23.953 -0.45 1 96.44 106 SER A CA 1
ATOM 823 C C . SER A 1 106 ? -10.258 23.062 0.318 1 96.44 106 SER A C 1
ATOM 825 O O . SER A 1 106 ? -11.102 23.562 1.062 1 96.44 106 SER A O 1
ATOM 827 N N . ASP A 1 107 ? -10.133 21.75 0.171 1 96.31 107 ASP A N 1
ATOM 828 C CA . ASP A 1 107 ? -11.055 20.812 0.808 1 96.31 107 ASP A CA 1
ATOM 829 C C . ASP A 1 107 ? -10.406 20.141 2.008 1 96.31 107 ASP A C 1
ATOM 831 O O . ASP A 1 107 ? -11.031 19.312 2.676 1 96.31 107 ASP A O 1
ATOM 835 N N . PHE A 1 108 ? -9.234 20.516 2.312 1 97.25 108 PHE A N 1
ATOM 836 C CA . PHE A 1 108 ? -8.43 19.844 3.324 1 97.25 108 PHE A CA 1
ATOM 837 C C . PHE A 1 108 ? -9.078 19.953 4.695 1 97.25 108 PHE A C 1
ATOM 839 O O . PHE A 1 108 ? -9.25 18.953 5.391 1 97.25 108 PHE A O 1
ATOM 846 N N . VAL A 1 109 ? -9.453 21.125 5.059 1 97.06 109 VAL A N 1
ATOM 847 C CA . VAL A 1 109 ? -10.008 21.375 6.387 1 97.06 109 VAL A CA 1
ATOM 848 C C . VAL A 1 109 ? -11.32 20.625 6.551 1 97.06 109 VAL A C 1
ATOM 850 O O . VAL A 1 109 ? -11.578 20.031 7.609 1 97.06 109 VAL A O 1
ATOM 853 N N . ARG A 1 110 ? -12.109 20.625 5.57 1 96.12 110 ARG A N 1
ATOM 854 C CA . ARG A 1 110 ? -13.391 19.922 5.637 1 96.12 110 ARG A CA 1
ATOM 855 C C . ARG A 1 110 ? -13.188 18.438 5.93 1 96.12 110 ARG A C 1
ATOM 857 O O . ARG A 1 110 ? -13.758 17.906 6.887 1 96.12 110 ARG A O 1
ATOM 864 N N . VAL A 1 111 ? -12.336 17.812 5.152 1 96.12 111 VAL A N 1
ATOM 865 C CA . VAL A 1 111 ? -12.133 16.375 5.258 1 96.12 111 VAL A CA 1
ATOM 866 C C . VAL A 1 111 ? -11.5 16.047 6.605 1 96.12 111 VAL A C 1
ATOM 868 O O . VAL A 1 111 ? -11.922 15.102 7.281 1 96.12 111 VAL A O 1
ATOM 871 N N . THR A 1 112 ? -10.555 16.797 6.996 1 97.69 112 THR A N 1
ATOM 872 C CA . THR A 1 112 ? -9.859 16.5 8.242 1 97.69 112 THR A CA 1
ATOM 873 C C . THR A 1 112 ? -10.766 16.766 9.445 1 97.69 112 THR A C 1
ATOM 875 O O . THR A 1 112 ? -10.711 16.047 10.445 1 97.69 112 THR A O 1
ATOM 878 N N . SER A 1 113 ? -11.586 17.766 9.344 1 97.56 113 SER A N 1
ATOM 879 C CA . SER A 1 113 ? -12.539 18.047 10.414 1 97.56 113 SER A CA 1
ATOM 880 C C . SER A 1 113 ? -13.547 16.906 10.555 1 97.56 113 SER A C 1
ATOM 882 O O . SER A 1 113 ? -13.898 16.516 11.672 1 97.56 113 SER A O 1
ATOM 884 N N . GLU A 1 114 ? -13.992 16.422 9.445 1 96.12 114 GLU A N 1
ATOM 885 C CA . GLU A 1 114 ? -14.938 15.312 9.461 1 96.12 114 GLU A CA 1
ATOM 886 C C . GLU A 1 114 ? -14.32 14.078 10.117 1 96.12 114 GLU A C 1
ATOM 888 O O . GLU A 1 114 ? -14.984 13.383 10.898 1 96.12 114 GLU A O 1
ATOM 893 N N . LEU A 1 115 ? -13.094 13.812 9.812 1 97.12 115 LEU A N 1
ATOM 894 C CA . LEU A 1 115 ? -12.414 12.672 10.414 1 97.12 115 LEU A CA 1
ATOM 895 C C . LEU A 1 115 ? -12.258 12.867 11.922 1 97.12 115 LEU A C 1
ATOM 897 O O . LEU A 1 115 ? -12.477 11.938 12.703 1 97.12 115 LEU A O 1
ATOM 901 N N . ARG A 1 116 ? -11.914 14.055 12.273 1 97.25 116 ARG A N 1
ATOM 902 C CA . ARG A 1 116 ? -11.805 14.352 13.695 1 97.25 116 ARG A CA 1
ATOM 903 C C . ARG A 1 116 ? -13.148 14.172 14.398 1 97.25 116 ARG A C 1
ATOM 905 O O . ARG A 1 116 ? -13.211 13.602 15.492 1 97.25 116 ARG A O 1
ATOM 912 N N . GLU A 1 117 ? -14.164 14.625 13.797 1 96.56 117 GLU A N 1
ATOM 913 C CA . GLU A 1 117 ? -15.508 14.531 14.367 1 96.56 117 GLU A CA 1
ATOM 914 C C . GLU A 1 117 ? -15.945 13.078 14.523 1 96.56 117 GLU A C 1
ATOM 916 O O . GLU A 1 117 ? -16.719 12.75 15.422 1 96.56 117 GLU A O 1
ATOM 921 N N . GLN A 1 118 ? -15.445 12.281 13.648 1 95.25 118 GLN A N 1
ATOM 922 C CA . GLN A 1 118 ? -15.758 10.859 13.711 1 95.25 118 GLN A CA 1
ATOM 923 C C . GLN A 1 118 ? -14.93 10.156 14.773 1 95.25 118 GLN A C 1
ATOM 925 O O . GLN A 1 118 ? -15.094 8.953 15.008 1 95.25 118 GLN A O 1
ATOM 930 N N . GLY A 1 119 ? -13.953 10.82 15.328 1 96.06 119 GLY A N 1
ATOM 931 C CA . GLY A 1 119 ? -13.234 10.289 16.484 1 96.06 119 GLY A CA 1
ATOM 932 C C . GLY A 1 119 ? -11.852 9.781 16.125 1 96.06 119 GLY A C 1
ATOM 933 O O . GLY A 1 119 ? -11.172 9.188 16.969 1 96.06 119 GLY A O 1
ATOM 934 N N . TYR A 1 120 ? -11.406 9.984 14.953 1 96.94 120 TYR A N 1
ATOM 935 C CA . TYR A 1 120 ? -10.062 9.547 14.594 1 96.94 120 TYR A CA 1
ATOM 936 C C . TYR A 1 120 ? -9.016 10.539 15.094 1 96.94 120 TYR A C 1
ATOM 938 O O . TYR A 1 120 ? -9.102 11.734 14.805 1 96.94 120 TYR A O 1
ATOM 946 N N . GLU A 1 121 ? -8.133 10.039 15.805 1 98.19 121 GLU A N 1
ATOM 947 C CA . GLU A 1 121 ? -7.082 10.859 16.391 1 98.19 121 GLU A CA 1
ATOM 948 C C . GLU A 1 121 ? -6.051 11.281 15.352 1 98.19 121 GLU A C 1
ATOM 950 O O . GLU A 1 121 ? -5.664 10.477 14.5 1 98.19 121 GLU A O 1
ATOM 955 N N . VAL A 1 122 ? -5.59 12.516 15.438 1 98.69 122 VAL A N 1
ATOM 956 C CA . VAL A 1 122 ? -4.492 12.984 14.594 1 98.69 122 VAL A CA 1
ATOM 957 C C . VAL A 1 122 ? -3.156 12.594 15.219 1 98.69 122 VAL A C 1
ATOM 959 O O . VAL A 1 122 ? -2.865 12.969 16.359 1 98.69 122 VAL A O 1
ATOM 962 N N . ILE A 1 123 ? -2.361 11.898 14.492 1 98.88 123 ILE A N 1
ATOM 963 C CA . ILE A 1 123 ? -1.05 11.469 14.969 1 98.88 123 ILE A CA 1
ATOM 964 C C . ILE A 1 123 ? -0.018 12.562 14.688 1 98.88 123 ILE A C 1
ATOM 966 O O . ILE A 1 123 ? 0.82 12.859 15.547 1 98.88 123 ILE A O 1
ATOM 970 N N . SER A 1 124 ? -0.096 13.109 13.5 1 98.81 124 SER A N 1
ATOM 971 C CA . SER A 1 124 ? 0.931 14.031 13.023 1 98.81 124 SER A CA 1
ATOM 972 C C . SER A 1 124 ? 0.369 15 11.984 1 98.81 124 SER A C 1
ATOM 974 O O . SER A 1 124 ? -0.603 14.688 11.297 1 98.81 124 SER A O 1
ATOM 976 N N . GLU A 1 125 ? 0.945 16.156 11.883 1 98.56 125 GLU A N 1
ATOM 977 C CA . GLU A 1 125 ? 0.595 17.156 10.883 1 98.56 125 GLU A CA 1
ATOM 978 C C . GLU A 1 125 ? 1.84 17.859 10.344 1 98.56 125 GLU A C 1
ATOM 980 O O . GLU A 1 125 ? 2.83 18.016 11.062 1 98.56 125 GLU A O 1
ATOM 985 N N . VAL A 1 126 ? 1.776 18.188 9.125 1 97.69 126 VAL A N 1
ATOM 986 C CA . VAL A 1 126 ? 2.783 18.984 8.438 1 97.69 126 VAL A CA 1
ATOM 987 C C . VAL A 1 126 ? 2.102 20.062 7.59 1 97.69 126 VAL A C 1
ATOM 989 O O . VAL A 1 126 ? 1.125 19.781 6.891 1 97.69 126 VAL A O 1
ATOM 992 N N . ASP A 1 127 ? 2.562 21.219 7.707 1 94.81 127 ASP A N 1
ATOM 993 C CA . ASP A 1 127 ? 2.125 22.312 6.852 1 94.81 127 ASP A CA 1
ATOM 994 C C . ASP A 1 127 ? 3.254 22.766 5.93 1 94.81 127 ASP A C 1
ATOM 996 O O . ASP A 1 127 ? 4.062 23.625 6.305 1 94.81 127 ASP A O 1
ATOM 1000 N N . HIS A 1 128 ? 3.332 22.172 4.801 1 93.94 128 HIS A N 1
ATOM 1001 C CA . HIS A 1 128 ? 4.348 22.438 3.789 1 93.94 128 HIS A CA 1
ATOM 1002 C C . HIS A 1 128 ? 3.811 23.359 2.703 1 93.94 128 HIS A C 1
ATOM 1004 O O . HIS A 1 128 ? 2.609 23.375 2.426 1 93.94 128 HIS A O 1
ATOM 1010 N N . PRO A 1 129 ? 4.652 24.188 2.078 1 93.38 129 PRO A N 1
ATOM 1011 C CA . PRO A 1 129 ? 4.188 25.125 1.053 1 93.38 129 PRO A CA 1
ATOM 1012 C C . PRO A 1 129 ? 3.447 24.438 -0.089 1 93.38 129 PRO A C 1
ATOM 1014 O O . PRO A 1 129 ? 2.523 25 -0.67 1 93.38 129 PRO A O 1
ATOM 1017 N N . ILE A 1 130 ? 3.764 23.25 -0.387 1 95 130 ILE A N 1
ATOM 1018 C CA . ILE A 1 130 ? 3.158 22.625 -1.565 1 95 130 ILE A CA 1
ATOM 1019 C C . ILE A 1 130 ? 2.023 21.703 -1.14 1 95 130 ILE A C 1
ATOM 1021 O O . ILE A 1 130 ? 1.249 21.234 -1.977 1 95 130 ILE A O 1
ATOM 1025 N N . ALA A 1 131 ? 1.956 21.359 0.14 1 97.62 131 ALA A N 1
ATOM 1026 C CA . ALA A 1 131 ? 0.873 20.484 0.597 1 97.62 131 ALA A CA 1
ATOM 1027 C C . ALA A 1 131 ? 0.667 20.609 2.104 1 97.62 131 ALA A C 1
ATOM 1029 O O . ALA A 1 131 ? 1.635 20.719 2.861 1 97.62 131 ALA A O 1
ATOM 1030 N N . ARG A 1 132 ? -0.522 20.578 2.559 1 98.12 132 ARG A N 1
ATOM 1031 C CA . ARG A 1 132 ? -0.875 20.359 3.957 1 98.12 132 ARG A CA 1
ATOM 1032 C C . ARG A 1 132 ? -1.193 18.891 4.219 1 98.12 132 ARG A C 1
ATOM 1034 O O . ARG A 1 132 ? -1.917 18.266 3.447 1 98.12 132 ARG A O 1
ATOM 1041 N N . MET A 1 133 ? -0.652 18.359 5.254 1 98.69 133 MET A N 1
ATOM 1042 C CA . MET A 1 133 ? -0.793 16.922 5.512 1 98.69 133 MET A CA 1
ATOM 1043 C C . MET A 1 133 ? -1.264 16.672 6.941 1 98.69 133 MET A C 1
ATOM 1045 O O . MET A 1 133 ? -0.837 17.359 7.867 1 98.69 133 MET A O 1
ATOM 1049 N N . ALA A 1 134 ? -2.064 15.734 7.098 1 98.81 134 ALA A N 1
ATOM 1050 C CA . ALA A 1 134 ? -2.494 15.211 8.398 1 98.81 134 ALA A CA 1
ATOM 1051 C C . ALA A 1 134 ? -2.549 13.688 8.383 1 98.81 134 ALA A C 1
ATOM 1053 O O . ALA A 1 134 ? -3.076 13.086 7.441 1 98.81 134 ALA A O 1
ATOM 1054 N N . PHE A 1 135 ? -2.008 13.117 9.406 1 98.94 135 PHE A N 1
ATOM 1055 C CA . PHE A 1 135 ? -2.008 11.672 9.586 1 98.94 135 PHE A CA 1
ATOM 1056 C C . PHE A 1 135 ? -2.971 11.258 10.688 1 98.94 135 PHE A C 1
ATOM 1058 O O . PHE A 1 135 ? -2.846 11.711 11.828 1 98.94 135 PHE A O 1
ATOM 1065 N N . PHE A 1 136 ? -3.846 10.391 10.352 1 98.88 136 PHE A N 1
ATOM 1066 C CA . PHE A 1 136 ? -4.867 9.953 11.297 1 98.88 136 PHE A CA 1
ATOM 1067 C C . PHE A 1 136 ? -4.625 8.516 11.734 1 98.88 136 PHE A C 1
ATOM 1069 O O . PHE A 1 136 ? -4.207 7.68 10.93 1 98.88 136 PHE A O 1
ATOM 1076 N N . ASP A 1 137 ? -4.938 8.25 13.016 1 98.69 137 ASP A N 1
ATOM 1077 C CA . ASP A 1 137 ? -4.863 6.898 13.57 1 98.69 137 ASP A CA 1
ATOM 1078 C C . ASP A 1 137 ? -6.055 6.055 13.125 1 98.69 137 ASP A C 1
ATOM 1080 O O . ASP A 1 137 ? -7.105 6.066 13.773 1 98.69 137 ASP A O 1
ATOM 1084 N N . THR A 1 138 ? -5.848 5.32 12.07 1 98.38 138 THR A N 1
ATOM 1085 C CA . THR A 1 138 ? -6.887 4.43 11.562 1 98.38 138 THR A CA 1
ATOM 1086 C C . THR A 1 138 ? -6.445 2.973 11.656 1 98.38 138 THR A C 1
ATOM 1088 O O . THR A 1 138 ? -6.918 2.123 10.906 1 98.38 138 THR A O 1
ATOM 1091 N N . TYR A 1 139 ? -5.57 2.625 12.508 1 97.88 139 TYR A N 1
ATOM 1092 C CA . TYR A 1 139 ? -5.004 1.286 12.633 1 97.88 139 TYR A CA 1
ATOM 1093 C C . TYR A 1 139 ? -6.086 0.271 12.984 1 97.88 139 TYR A C 1
ATOM 1095 O O . TYR A 1 139 ? -6.113 -0.833 12.438 1 97.88 139 TYR A O 1
ATOM 1103 N N . GLN A 1 140 ? -6.957 0.643 13.812 1 96.06 140 GLN A N 1
ATOM 1104 C CA . GLN A 1 140 ? -7.977 -0.307 14.25 1 96.06 140 GLN A CA 1
ATOM 1105 C C . GLN A 1 140 ? -8.93 -0.656 13.109 1 96.06 140 GLN A C 1
ATOM 1107 O O . GLN A 1 140 ? -9.484 -1.756 13.07 1 96.06 140 GLN A O 1
ATOM 1112 N N . THR A 1 141 ? -9.047 0.273 12.195 1 96.19 141 THR A N 1
ATOM 1113 C CA . THR A 1 141 ? -10 0.085 11.102 1 96.19 141 THR A CA 1
ATOM 1114 C C . THR A 1 141 ? -9.312 -0.519 9.883 1 96.19 141 THR A C 1
ATOM 1116 O O . THR A 1 141 ? -9.867 -1.388 9.211 1 96.19 141 THR A O 1
ATOM 1119 N N . LEU A 1 142 ? -8.094 -0.037 9.633 1 97.75 142 LEU A N 1
ATOM 1120 C CA . LEU A 1 142 ? -7.465 -0.355 8.352 1 97.75 142 LEU A CA 1
ATOM 1121 C C . LEU A 1 142 ? -6.137 -1.077 8.57 1 97.75 142 LEU A C 1
ATOM 1123 O O . LEU A 1 142 ? -5.539 -1.578 7.617 1 97.75 142 LEU A O 1
ATOM 1127 N N . GLY A 1 143 ? -5.645 -1.113 9.758 1 97.94 143 GLY A N 1
ATOM 1128 C CA . GLY A 1 143 ? -4.328 -1.666 10.031 1 97.94 143 GLY A CA 1
ATOM 1129 C C . GLY A 1 143 ? -3.195 -0.739 9.633 1 97.94 143 GLY A C 1
ATOM 1130 O O . GLY A 1 143 ? -2.023 -1.095 9.758 1 97.94 143 GLY A O 1
ATOM 1131 N N . VAL A 1 144 ? -3.488 0.428 9.078 1 98.62 144 VAL A N 1
ATOM 1132 C CA . VAL A 1 144 ? -2.516 1.448 8.703 1 98.62 144 VAL A CA 1
ATOM 1133 C C . VAL A 1 144 ? -3.029 2.828 9.109 1 98.62 144 VAL A C 1
ATOM 1135 O O . VAL A 1 144 ? -4.227 3.004 9.352 1 98.62 144 VAL A O 1
ATOM 1138 N N . ALA A 1 145 ? -2.08 3.785 9.156 1 98.75 145 ALA A N 1
ATOM 1139 C CA . ALA A 1 145 ? -2.488 5.18 9.281 1 98.75 145 ALA A CA 1
ATOM 1140 C C . ALA A 1 145 ? -2.986 5.73 7.949 1 98.75 145 ALA A C 1
ATOM 1142 O O . ALA A 1 145 ? -2.639 5.207 6.887 1 98.75 145 ALA A O 1
ATOM 1143 N N . THR A 1 146 ? -3.787 6.719 8.031 1 98.75 146 THR A N 1
ATOM 1144 C CA . THR A 1 146 ? -4.285 7.406 6.844 1 98.75 146 THR A CA 1
ATOM 1145 C C . THR A 1 146 ? -3.723 8.82 6.766 1 98.75 146 THR A C 1
ATOM 1147 O O . THR A 1 146 ? -3.852 9.602 7.711 1 98.75 146 THR A O 1
ATOM 1150 N N . GLU A 1 147 ? -3.109 9.141 5.688 1 98.88 147 GLU A N 1
ATOM 1151 C CA . GLU A 1 147 ? -2.637 10.492 5.434 1 98.88 147 GLU A CA 1
ATOM 1152 C C . GLU A 1 147 ? -3.572 11.234 4.48 1 98.88 147 GLU A C 1
ATOM 1154 O O . GLU A 1 147 ? -3.912 10.719 3.412 1 98.88 147 GLU A O 1
ATOM 1159 N N . ILE A 1 148 ? -4.008 12.359 4.902 1 98.56 148 ILE A N 1
ATOM 1160 C CA . ILE A 1 148 ? -4.719 13.289 4.027 1 98.56 148 ILE A CA 1
ATOM 1161 C C . ILE A 1 148 ? -3.76 14.367 3.535 1 98.56 148 ILE A C 1
ATOM 1163 O O . ILE A 1 148 ? -3.137 15.07 4.34 1 98.56 148 ILE A O 1
ATOM 1167 N N . MET A 1 149 ? -3.686 14.484 2.225 1 98.5 149 MET A N 1
ATOM 1168 C CA . MET A 1 149 ? -2.824 15.484 1.611 1 98.5 149 MET A CA 1
ATOM 1169 C C . MET A 1 149 ? -3.65 16.547 0.88 1 98.5 149 MET A C 1
ATOM 1171 O O . MET A 1 149 ? -4.297 16.234 -0.125 1 98.5 149 MET A O 1
ATOM 1175 N N . GLY A 1 150 ? -3.648 17.719 1.421 1 98.44 150 GLY A N 1
ATOM 1176 C CA . GLY A 1 150 ? -4.172 18.859 0.69 1 98.44 150 GLY A CA 1
ATOM 1177 C C . GLY A 1 150 ? -3.137 19.516 -0.198 1 98.44 150 GLY A C 1
ATOM 1178 O O . GLY A 1 150 ? -2.289 20.281 0.284 1 98.44 150 GLY A O 1
ATOM 1179 N N . ILE A 1 151 ? -3.26 19.359 -1.481 1 98.12 151 ILE A N 1
ATOM 1180 C CA . ILE A 1 151 ? -2.236 19.828 -2.414 1 98.12 151 ILE A CA 1
ATOM 1181 C C . ILE A 1 151 ? -2.523 21.266 -2.82 1 98.12 151 ILE A C 1
ATOM 1183 O O . ILE A 1 151 ? -3.621 21.578 -3.283 1 98.12 151 ILE A O 1
ATOM 1187 N N . THR A 1 152 ? -1.549 22.125 -2.645 1 98.12 152 THR A N 1
ATOM 1188 C CA . THR A 1 152 ? -1.683 23.516 -3.057 1 98.12 152 THR A CA 1
ATOM 1189 C C . THR A 1 152 ? -1.554 23.641 -4.57 1 98.12 152 THR A C 1
ATOM 1191 O O . THR A 1 152 ? -1.132 22.703 -5.246 1 98.12 152 THR A O 1
ATOM 1194 N N . PRO A 1 153 ? -1.97 24.766 -5.113 1 97 153 PRO A N 1
ATOM 1195 C CA . PRO A 1 153 ? -1.766 24.969 -6.547 1 97 153 PRO A CA 1
ATOM 1196 C C . PRO A 1 153 ? -0.312 24.766 -6.973 1 97 153 PRO A C 1
ATOM 1198 O O . PRO A 1 153 ? -0.045 24.109 -7.984 1 97 153 PRO A O 1
ATOM 1201 N N . GLU A 1 154 ? 0.626 25.312 -6.191 1 96.56 154 GLU A N 1
ATOM 1202 C CA . GLU A 1 154 ? 2.045 25.094 -6.449 1 96.56 154 GLU A CA 1
ATOM 1203 C C . GLU A 1 154 ? 2.41 23.625 -6.301 1 96.56 154 GLU A C 1
ATOM 1205 O O . GLU A 1 154 ? 3.25 23.109 -7.043 1 96.56 154 GLU A O 1
ATOM 1210 N N . GLY A 1 155 ? 1.794 22.969 -5.441 1 97.06 155 GLY A N 1
ATOM 1211 C CA . GLY A 1 155 ? 2.037 21.562 -5.191 1 97.06 155 GLY A CA 1
ATOM 1212 C C . GLY A 1 155 ? 1.649 20.672 -6.355 1 97.06 155 GLY A C 1
ATOM 1213 O O . GLY A 1 155 ? 2.328 19.688 -6.641 1 97.06 155 GLY A O 1
ATOM 1214 N N . TRP A 1 156 ? 0.559 21.031 -7.02 1 95.56 156 TRP A N 1
ATOM 1215 C CA . TRP A 1 156 ? 0.127 20.25 -8.172 1 95.56 156 TRP A CA 1
ATOM 1216 C C . TRP A 1 156 ? 1.164 20.297 -9.289 1 95.56 156 TRP A C 1
ATOM 1218 O O . TRP A 1 156 ? 1.367 19.312 -10.008 1 95.56 156 TRP A O 1
ATOM 1228 N N . ILE A 1 157 ? 1.823 21.422 -9.438 1 95.38 157 ILE A N 1
ATOM 1229 C CA . ILE A 1 157 ? 2.891 21.562 -10.422 1 95.38 157 ILE A CA 1
ATOM 1230 C C . ILE A 1 157 ? 4.059 20.656 -10.047 1 95.38 157 ILE A C 1
ATOM 1232 O O . ILE A 1 157 ? 4.582 19.922 -10.891 1 95.38 157 ILE A O 1
ATOM 1236 N N . ALA A 1 158 ? 4.418 20.688 -8.789 1 93.56 158 ALA A N 1
ATOM 1237 C CA . ALA A 1 158 ? 5.516 19.859 -8.297 1 93.56 158 ALA A CA 1
ATOM 1238 C C . ALA A 1 158 ? 5.211 18.375 -8.484 1 93.56 158 ALA A C 1
ATOM 1240 O O . ALA A 1 158 ? 6.074 17.609 -8.922 1 93.56 158 ALA A O 1
ATOM 1241 N N . VAL A 1 159 ? 4.027 17.984 -8.156 1 93.44 159 VAL A N 1
ATOM 1242 C CA . VAL A 1 159 ? 3.6 16.594 -8.273 1 93.44 159 VAL A CA 1
ATOM 1243 C C . VAL A 1 159 ? 3.707 16.141 -9.734 1 93.44 159 VAL A C 1
ATOM 1245 O O . VAL A 1 159 ? 4.234 15.07 -10.016 1 93.44 159 VAL A O 1
ATOM 1248 N N . LYS A 1 160 ? 3.238 16.922 -10.656 1 92.69 160 LYS A N 1
ATOM 1249 C CA . LYS A 1 160 ? 3.283 16.594 -12.07 1 92.69 160 LYS A CA 1
ATOM 1250 C C . LYS A 1 160 ? 4.723 16.438 -12.555 1 92.69 160 LYS A C 1
ATOM 1252 O O . LYS A 1 160 ? 5.023 15.547 -13.352 1 92.69 160 LYS A O 1
ATOM 1257 N N . GLN A 1 161 ? 5.59 17.281 -12.078 1 91.5 161 GLN A N 1
ATOM 1258 C CA . GLN A 1 161 ? 7 17.203 -12.445 1 91.5 161 GLN A CA 1
ATOM 1259 C C . GLN A 1 161 ? 7.629 15.914 -11.906 1 91.5 161 GLN A C 1
ATOM 1261 O O . GLN A 1 161 ? 8.398 15.25 -12.609 1 91.5 161 GLN A O 1
ATOM 1266 N N . MET A 1 162 ? 7.234 15.578 -10.719 1 89.38 162 MET A N 1
ATOM 1267 C CA . MET A 1 162 ? 7.77 14.367 -10.094 1 89.38 162 MET A CA 1
ATOM 1268 C C . MET A 1 162 ? 7.281 13.117 -10.82 1 89.38 162 MET A C 1
ATOM 1270 O O . MET A 1 162 ? 8.016 12.141 -10.938 1 89.38 162 MET A O 1
ATOM 1274 N N . GLU A 1 163 ? 6.07 13.133 -11.273 1 88.56 163 GLU A N 1
ATOM 1275 C CA . GLU A 1 163 ? 5.48 12 -11.984 1 88.56 163 GLU A CA 1
ATOM 1276 C C . GLU A 1 163 ? 6.164 11.789 -13.336 1 88.56 163 GLU A C 1
ATOM 1278 O O . GLU A 1 163 ? 6.203 10.664 -13.844 1 88.56 163 GLU A O 1
ATOM 1283 N N . LYS A 1 164 ? 6.781 12.844 -13.938 1 83.5 164 LYS A N 1
ATOM 1284 C CA . LYS A 1 164 ? 7.402 12.781 -15.258 1 83.5 164 LYS A CA 1
ATOM 1285 C C . LYS A 1 164 ? 8.852 12.312 -15.164 1 83.5 164 LYS A C 1
ATOM 1287 O O . LYS A 1 164 ? 9.414 11.812 -16.141 1 83.5 164 LYS A O 1
ATOM 1292 N N . MET A 1 165 ? 9.57 12.641 -14.133 1 64.56 165 MET A N 1
ATOM 1293 C CA . MET A 1 165 ? 10.984 12.312 -14.008 1 64.56 165 MET A CA 1
ATOM 1294 C C . MET A 1 165 ? 11.195 10.805 -14.062 1 64.56 165 MET A C 1
ATOM 1296 O O . MET A 1 165 ? 12.336 10.336 -14.07 1 64.56 165 MET A O 1
ATOM 1300 N N . ARG A 1 166 ? 10.297 9.977 -14.508 1 57.66 166 ARG A N 1
ATOM 1301 C CA . ARG A 1 166 ? 10.562 8.547 -14.523 1 57.66 166 ARG A CA 1
ATOM 1302 C C . ARG A 1 166 ? 10.664 8.023 -15.945 1 57.66 166 ARG A C 1
ATOM 1304 O O . ARG A 1 166 ? 10.031 8.562 -16.859 1 57.66 166 ARG A O 1
ATOM 1311 N N . MET B 1 1 ? 23.688 -9.492 -23.469 1 24.44 1 MET B N 1
ATOM 1312 C CA . MET B 1 1 ? 22.719 -8.414 -23.672 1 24.44 1 MET B CA 1
ATOM 1313 C C . MET B 1 1 ? 21.875 -8.195 -22.438 1 24.44 1 MET B C 1
ATOM 1315 O O . MET B 1 1 ? 21.219 -9.125 -21.953 1 24.44 1 MET B O 1
ATOM 1319 N N . ASN B 1 2 ? 22.25 -7.594 -21.344 1 30.45 2 ASN B N 1
ATOM 1320 C CA . ASN B 1 2 ? 21.688 -7.426 -20 1 30.45 2 ASN B CA 1
ATOM 1321 C C . ASN B 1 2 ? 20.219 -7.016 -20.062 1 30.45 2 ASN B C 1
ATOM 1323 O O . ASN B 1 2 ? 19.906 -5.879 -20.422 1 30.45 2 ASN B O 1
ATOM 1327 N N . ASN B 1 3 ? 19.297 -7.75 -20.766 1 36.47 3 ASN B N 1
ATOM 1328 C CA . ASN B 1 3 ? 17.891 -7.602 -21.125 1 36.47 3 ASN B CA 1
ATOM 1329 C C . ASN B 1 3 ? 17.078 -7.043 -19.953 1 36.47 3 ASN B C 1
ATOM 1331 O O . ASN B 1 3 ? 16.703 -7.777 -19.047 1 36.47 3 ASN B O 1
ATOM 1335 N N . THR B 1 4 ? 17.406 -5.906 -19.5 1 39.72 4 THR B N 1
ATOM 1336 C CA . THR B 1 4 ? 16.812 -5.129 -18.406 1 39.72 4 THR B CA 1
ATOM 1337 C C . THR B 1 4 ? 15.297 -5.199 -18.453 1 39.72 4 THR B C 1
ATOM 1339 O O . THR B 1 4 ? 14.68 -4.875 -19.469 1 39.72 4 THR B O 1
ATOM 1342 N N . ILE B 1 5 ? 14.703 -6.105 -17.828 1 47.97 5 ILE B N 1
ATOM 1343 C CA . ILE B 1 5 ? 13.266 -6.219 -17.625 1 47.97 5 ILE B CA 1
ATOM 1344 C C . ILE B 1 5 ? 12.625 -4.832 -17.688 1 47.97 5 ILE B C 1
ATOM 1346 O O . ILE B 1 5 ? 13.141 -3.875 -17.109 1 47.97 5 ILE B O 1
ATOM 1350 N N . ALA B 1 6 ? 12.023 -4.434 -18.703 1 59.62 6 ALA B N 1
ATOM 1351 C CA . ALA B 1 6 ? 11.109 -3.305 -18.516 1 59.62 6 ALA B CA 1
ATOM 1352 C C . ALA B 1 6 ? 10.453 -3.352 -17.141 1 59.62 6 ALA B C 1
ATOM 1354 O O . ALA B 1 6 ? 10.117 -4.43 -16.641 1 59.62 6 ALA B O 1
ATOM 1355 N N . GLY B 1 7 ? 10.805 -2.557 -16.078 1 81.62 7 GLY B N 1
ATOM 1356 C CA . GLY B 1 7 ? 10.477 -2.482 -14.656 1 81.62 7 GLY B CA 1
ATOM 1357 C C . GLY B 1 7 ? 9.023 -2.826 -14.359 1 81.62 7 GLY B C 1
ATOM 1358 O O . GLY B 1 7 ? 8.148 -2.609 -15.203 1 81.62 7 GLY B O 1
ATOM 1359 N N . LEU B 1 8 ? 8.797 -3.699 -13.359 1 95.12 8 LEU B N 1
ATOM 1360 C CA . LEU B 1 8 ? 7.465 -4.059 -12.883 1 95.12 8 LEU B CA 1
ATOM 1361 C C . LEU B 1 8 ? 6.672 -2.812 -12.5 1 95.12 8 LEU B C 1
ATOM 1363 O O . LEU B 1 8 ? 7.254 -1.777 -12.164 1 95.12 8 LEU B O 1
ATOM 1367 N N . GLU B 1 9 ? 5.406 -2.982 -12.703 1 96.19 9 GLU B N 1
ATOM 1368 C CA . GLU B 1 9 ? 4.512 -1.875 -12.367 1 96.19 9 GLU B CA 1
ATOM 1369 C C . GLU B 1 9 ? 3.611 -2.229 -11.188 1 96.19 9 GLU B C 1
ATOM 1371 O O . GLU B 1 9 ? 2.961 -3.275 -11.188 1 96.19 9 GLU B O 1
ATOM 1376 N N . LEU B 1 10 ? 3.6 -1.363 -10.188 1 97.88 10 LEU B N 1
ATOM 1377 C CA . LEU B 1 10 ? 2.654 -1.545 -9.094 1 97.88 10 LEU B CA 1
ATOM 1378 C C . LEU B 1 10 ? 1.218 -1.542 -9.609 1 97.88 10 LEU B C 1
ATOM 1380 O O . LEU B 1 10 ? 0.816 -0.629 -10.336 1 97.88 10 LEU B O 1
ATOM 1384 N N . ALA B 1 11 ? 0.466 -2.551 -9.227 1 97.94 11 ALA B N 1
ATOM 1385 C CA . ALA B 1 11 ? -0.865 -2.719 -9.805 1 97.94 11 ALA B CA 1
ATOM 1386 C C . ALA B 1 11 ? -1.931 -2.797 -8.719 1 97.94 11 ALA B C 1
ATOM 1388 O O . ALA B 1 11 ? -3.088 -2.434 -8.945 1 97.94 11 ALA B O 1
ATOM 1389 N N . GLN B 1 12 ? -1.537 -3.309 -7.578 1 98.56 12 GLN B N 1
ATOM 1390 C CA . GLN B 1 12 ? -2.561 -3.605 -6.578 1 98.56 12 GLN B CA 1
ATOM 1391 C C . GLN B 1 12 ? -1.968 -3.625 -5.172 1 98.56 12 GLN B C 1
ATOM 1393 O O . GLN B 1 12 ? -0.824 -4.043 -4.98 1 98.56 12 GLN B O 1
ATOM 1398 N N . ILE B 1 13 ? -2.709 -3.182 -4.254 1 98.75 13 ILE B N 1
ATOM 1399 C CA . ILE B 1 13 ? -2.422 -3.281 -2.828 1 98.75 13 ILE B CA 1
ATOM 1400 C C . ILE B 1 13 ? -3.35 -4.309 -2.186 1 98.75 13 ILE B C 1
ATOM 1402 O O . ILE B 1 13 ? -4.574 -4.168 -2.234 1 98.75 13 ILE B O 1
ATOM 1406 N N . GLY B 1 14 ? -2.785 -5.352 -1.615 1 98.75 14 GLY B N 1
ATOM 1407 C CA . GLY B 1 14 ? -3.553 -6.332 -0.862 1 98.75 14 GLY B CA 1
ATOM 1408 C C . GLY B 1 14 ? -3.658 -6 0.614 1 98.75 14 GLY B C 1
ATOM 1409 O O . GLY B 1 14 ? -2.662 -6.039 1.338 1 98.75 14 GLY B O 1
ATOM 1410 N N . TRP B 1 15 ? -4.773 -5.68 0.983 1 98.69 15 TRP B N 1
ATOM 1411 C CA . TRP B 1 15 ? -5.094 -5.188 2.32 1 98.69 15 TRP B CA 1
ATOM 1412 C C . TRP B 1 15 ? -5.91 -6.211 3.098 1 98.69 15 TRP B C 1
ATOM 1414 O O . TRP B 1 15 ? -7.082 -6.445 2.787 1 98.69 15 TRP B O 1
ATOM 1424 N N . VAL B 1 16 ? -5.293 -6.871 4.109 1 98.88 16 VAL B N 1
ATOM 1425 C CA . VAL B 1 16 ? -5.957 -7.871 4.938 1 98.88 16 VAL B CA 1
ATOM 1426 C C . VAL B 1 16 ? -6.531 -7.211 6.188 1 98.88 16 VAL B C 1
ATOM 1428 O O . VAL B 1 16 ? -5.812 -6.527 6.922 1 98.88 16 VAL B O 1
ATOM 1431 N N . VAL B 1 17 ? -7.801 -7.434 6.457 1 98.81 17 VAL B N 1
ATOM 1432 C CA . VAL B 1 17 ? -8.477 -6.746 7.551 1 98.81 17 VAL B CA 1
ATOM 1433 C C . VAL B 1 17 ? -9.328 -7.742 8.344 1 98.81 17 VAL B C 1
ATOM 1435 O O . VAL B 1 17 ? -9.781 -8.75 7.793 1 98.81 17 VAL B O 1
ATOM 1438 N N . PRO B 1 18 ? -9.57 -7.453 9.633 1 98.62 18 PRO B N 1
ATOM 1439 C CA . PRO B 1 18 ? -10.43 -8.336 10.422 1 98.62 18 PRO B CA 1
ATOM 1440 C C . PRO B 1 18 ? -11.914 -8.125 10.125 1 98.62 18 PRO B C 1
ATOM 1442 O O . PRO B 1 18 ? -12.734 -9.016 10.383 1 98.62 18 PRO B O 1
ATOM 1445 N N . ASP B 1 19 ? -12.289 -6.973 9.609 1 98.69 19 ASP B N 1
ATOM 1446 C CA . ASP B 1 19 ? -13.672 -6.629 9.297 1 98.69 19 ASP B CA 1
ATOM 1447 C C . ASP B 1 19 ? -13.766 -5.859 7.98 1 98.69 19 ASP B C 1
ATOM 1449 O O . ASP B 1 19 ? -13.602 -4.637 7.957 1 98.69 19 ASP B O 1
ATOM 1453 N N . ILE B 1 20 ? -14.125 -6.57 6.938 1 98.81 20 ILE B N 1
ATOM 1454 C CA . ILE B 1 20 ? -14.086 -6.012 5.586 1 98.81 20 ILE B CA 1
ATOM 1455 C C . ILE B 1 20 ? -15.188 -4.973 5.43 1 98.81 20 ILE B C 1
ATOM 1457 O O . ILE B 1 20 ? -15.023 -3.988 4.703 1 98.81 20 ILE B O 1
ATOM 1461 N N . HIS B 1 21 ? -16.266 -5.121 6.074 1 98.56 21 HIS B N 1
ATOM 1462 C CA . HIS B 1 21 ? -17.359 -4.164 5.973 1 98.56 21 HIS B CA 1
ATOM 1463 C C . HIS B 1 21 ? -17 -2.842 6.641 1 98.56 21 HIS B C 1
ATOM 1465 O O . HIS B 1 21 ? -17.328 -1.771 6.125 1 98.56 21 HIS B O 1
ATOM 1471 N N . ALA B 1 22 ? -16.344 -2.943 7.785 1 98 22 ALA B N 1
ATOM 1472 C CA . ALA B 1 22 ? -15.875 -1.731 8.453 1 98 22 ALA B CA 1
ATOM 1473 C C . ALA B 1 22 ? -14.859 -0.988 7.59 1 98 22 ALA B C 1
ATOM 1475 O O . ALA B 1 22 ? -14.891 0.242 7.508 1 98 22 ALA B O 1
ATOM 1476 N N . ALA B 1 23 ? -13.969 -1.713 6.949 1 98.44 23 ALA B N 1
ATOM 1477 C CA . ALA B 1 23 ? -12.961 -1.102 6.094 1 98.44 23 ALA B CA 1
ATOM 1478 C C . ALA B 1 23 ? -13.602 -0.42 4.887 1 98.44 23 ALA B C 1
ATOM 1480 O O . ALA B 1 23 ? -13.273 0.727 4.57 1 98.44 23 ALA B O 1
ATOM 1481 N N . VAL B 1 24 ? -14.516 -1.104 4.266 1 98.19 24 VAL B N 1
ATOM 1482 C CA . VAL B 1 24 ? -15.219 -0.529 3.119 1 98.19 24 VAL B CA 1
ATOM 1483 C C . VAL B 1 24 ? -15.961 0.731 3.551 1 98.19 24 VAL B C 1
ATOM 1485 O O . VAL B 1 24 ? -15.93 1.749 2.854 1 98.19 24 VAL B O 1
ATOM 1488 N N . LYS B 1 25 ? -16.625 0.635 4.641 1 96.75 25 LYS B N 1
ATOM 1489 C CA . LYS B 1 25 ? -17.375 1.775 5.145 1 96.75 25 LYS B CA 1
ATOM 1490 C C . LYS B 1 25 ? -16.469 2.984 5.367 1 96.75 25 LYS B C 1
ATOM 1492 O O . LYS B 1 25 ? -16.797 4.098 4.957 1 96.75 25 LYS B O 1
ATOM 1497 N N . PHE B 1 26 ? -15.414 2.754 5.949 1 96.38 26 PHE B N 1
ATOM 1498 C CA . PHE B 1 26 ? -14.5 3.859 6.195 1 96.38 26 PHE B CA 1
ATOM 1499 C C . PHE B 1 26 ? -14.008 4.457 4.883 1 96.38 26 PHE B C 1
ATOM 1501 O O . PHE B 1 26 ? -14.102 5.664 4.668 1 96.38 26 PHE B O 1
ATOM 1508 N N . LEU B 1 27 ? -13.484 3.65 4.012 1 97.19 27 LEU B N 1
ATOM 1509 C CA . LEU B 1 27 ? -12.906 4.125 2.758 1 97.19 27 LEU B CA 1
ATOM 1510 C C . LEU B 1 27 ? -13.961 4.824 1.905 1 97.19 27 LEU B C 1
ATOM 1512 O O . LEU B 1 27 ? -13.711 5.898 1.359 1 97.19 27 LEU B O 1
ATOM 1516 N N . SER B 1 28 ? -15.117 4.273 1.824 1 95.44 28 SER B N 1
ATOM 1517 C CA . SER B 1 28 ? -16.156 4.812 0.96 1 95.44 28 SER B CA 1
ATOM 1518 C C . SER B 1 28 ? -16.797 6.059 1.568 1 95.44 28 SER B C 1
ATOM 1520 O O . SER B 1 28 ? -16.984 7.062 0.878 1 95.44 28 SER B O 1
ATOM 1522 N N . HIS B 1 29 ? -17.047 6.027 2.857 1 92.25 29 HIS B N 1
ATOM 1523 C CA . HIS B 1 29 ? -17.844 7.098 3.459 1 92.25 29 HIS B CA 1
ATOM 1524 C C . HIS B 1 29 ? -16.938 8.188 4.031 1 92.25 29 HIS B C 1
ATOM 1526 O O . HIS B 1 29 ? -17.219 9.375 3.865 1 92.25 29 HIS B O 1
ATOM 1532 N N . ALA B 1 30 ? -15.938 7.754 4.684 1 90.69 30 ALA B N 1
ATOM 1533 C CA . ALA B 1 30 ? -15.078 8.742 5.332 1 90.69 30 ALA B CA 1
ATOM 1534 C C . ALA B 1 30 ? -14.141 9.398 4.324 1 90.69 30 ALA B C 1
ATOM 1536 O O . ALA B 1 30 ? -13.852 10.594 4.422 1 90.69 30 ALA B O 1
ATOM 1537 N N . LEU B 1 31 ? -13.695 8.57 3.355 1 94.75 31 LEU B N 1
ATOM 1538 C CA . LEU B 1 31 ? -12.703 9.102 2.424 1 94.75 31 LEU B CA 1
ATOM 1539 C C . LEU B 1 31 ? -13.328 9.352 1.055 1 94.75 31 LEU B C 1
ATOM 1541 O O . LEU B 1 31 ? -12.695 9.953 0.18 1 94.75 31 LEU B O 1
ATOM 1545 N N . GLY B 1 32 ? -14.492 8.867 0.828 1 93.75 32 GLY B N 1
ATOM 1546 C CA . GLY B 1 32 ? -15.172 9.07 -0.44 1 93.75 32 GLY B CA 1
ATOM 1547 C C . GLY B 1 32 ? -14.633 8.188 -1.553 1 93.75 32 GLY B C 1
ATOM 1548 O O . GLY B 1 32 ? -14.773 8.516 -2.732 1 93.75 32 GLY B O 1
ATOM 1549 N N . ILE B 1 33 ? -13.953 7.168 -1.216 1 94.38 33 ILE B N 1
ATOM 1550 C CA . ILE B 1 33 ? -13.477 6.219 -2.215 1 94.38 33 ILE B CA 1
ATOM 1551 C C . ILE B 1 33 ? -14.602 5.262 -2.6 1 94.38 33 ILE B C 1
ATOM 1553 O O . ILE B 1 33 ? -14.914 4.332 -1.851 1 94.38 33 ILE B O 1
ATOM 1557 N N . ALA B 1 34 ? -15.102 5.43 -3.719 1 88.62 34 ALA B N 1
ATOM 1558 C CA . ALA B 1 34 ? -16.281 4.684 -4.168 1 88.62 34 ALA B CA 1
ATOM 1559 C C . ALA B 1 34 ? -15.875 3.482 -5.016 1 88.62 34 ALA B C 1
ATOM 1561 O O . ALA B 1 34 ? -14.688 3.299 -5.32 1 88.62 34 ALA B O 1
ATOM 1562 N N . GLY B 1 35 ? -16.875 2.637 -5.23 1 92.12 35 GLY B N 1
ATOM 1563 C CA . GLY B 1 35 ? -16.688 1.653 -6.285 1 92.12 35 GLY B CA 1
ATOM 1564 C C . GLY B 1 35 ? -16.406 0.259 -5.758 1 92.12 35 GLY B C 1
ATOM 1565 O O . GLY B 1 35 ? -16.078 -0.645 -6.527 1 92.12 35 GLY B O 1
ATOM 1566 N N . PHE B 1 36 ? -16.484 0.09 -4.473 1 96.19 36 PHE B N 1
ATOM 1567 C CA . PHE B 1 36 ? -16.359 -1.269 -3.959 1 96.19 36 PHE B CA 1
ATOM 1568 C C . PHE B 1 36 ? -17.609 -2.082 -4.238 1 96.19 36 PHE B C 1
ATOM 1570 O O . PHE B 1 36 ? -18.688 -1.77 -3.723 1 96.19 36 PHE B O 1
ATOM 1577 N N . PRO B 1 37 ? -17.5 -3.174 -5.016 1 97.44 37 PRO B N 1
ATOM 1578 C CA . PRO B 1 37 ? -18.625 -4.117 -5.047 1 97.44 37 PRO B CA 1
ATOM 1579 C C . PRO B 1 37 ? -18.828 -4.828 -3.711 1 97.44 37 PRO B C 1
ATOM 1581 O O . PRO B 1 37 ? -18 -4.723 -2.812 1 97.44 37 PRO B O 1
ATOM 1584 N N . LYS B 1 38 ? -19.953 -5.531 -3.639 1 97.94 38 LYS B N 1
ATOM 1585 C CA . LYS B 1 38 ? -20.156 -6.379 -2.471 1 97.94 38 LYS B CA 1
ATOM 1586 C C . LYS B 1 38 ? -19.047 -7.41 -2.328 1 97.94 38 LYS B C 1
ATOM 1588 O O . LYS B 1 38 ? -18.625 -8.023 -3.314 1 97.94 38 LYS B O 1
ATOM 1593 N N . PRO B 1 39 ? -18.578 -7.602 -1.053 1 98.62 39 PRO B N 1
ATOM 1594 C CA . PRO B 1 39 ? -17.547 -8.625 -0.867 1 98.62 39 PRO B CA 1
ATOM 1595 C C . PRO B 1 39 ? -18 -10 -1.343 1 98.62 39 PRO B C 1
ATOM 1597 O O . PRO B 1 39 ? -19.125 -10.414 -1.075 1 98.62 39 PRO B O 1
ATOM 1600 N N . GLU B 1 40 ? -17.078 -10.664 -2.031 1 98.56 40 GLU B N 1
ATOM 1601 C CA . GLU B 1 40 ? -17.328 -12.023 -2.502 1 98.56 40 GLU B CA 1
ATOM 1602 C C . GLU B 1 40 ? -16.641 -13.047 -1.602 1 98.56 40 GLU B C 1
ATOM 1604 O O . GLU B 1 40 ? -15.562 -12.797 -1.069 1 98.56 40 GLU B O 1
ATOM 1609 N N . HIS B 1 41 ? -17.281 -14.141 -1.439 1 98.62 41 HIS B N 1
ATOM 1610 C CA . HIS B 1 41 ? -16.688 -15.266 -0.719 1 98.62 41 HIS B CA 1
ATOM 1611 C C . HIS B 1 41 ? -15.898 -16.172 -1.658 1 98.62 41 HIS B C 1
ATOM 1613 O O . HIS B 1 41 ? -16.453 -16.703 -2.617 1 98.62 41 HIS B O 1
ATOM 1619 N N . ILE B 1 42 ? -14.625 -16.344 -1.384 1 98.25 42 ILE B N 1
ATOM 1620 C CA . ILE B 1 42 ? -13.734 -17.109 -2.248 1 98.25 42 ILE B CA 1
ATOM 1621 C C . ILE B 1 42 ? -13.109 -18.266 -1.458 1 98.25 42 ILE B C 1
ATOM 1623 O O . ILE B 1 42 ? -12.766 -18.094 -0.285 1 98.25 42 ILE B O 1
ATOM 1627 N N . ARG B 1 43 ? -12.945 -19.359 -2.096 1 98 43 ARG B N 1
ATOM 1628 C CA . ARG B 1 43 ? -12.219 -20.5 -1.531 1 98 43 ARG B CA 1
ATOM 1629 C C . ARG B 1 43 ? -10.906 -20.719 -2.264 1 98 43 ARG B C 1
ATOM 1631 O O . ARG B 1 43 ? -10.844 -20.625 -3.49 1 98 43 ARG B O 1
ATOM 1638 N N . ALA B 1 44 ? -9.898 -20.969 -1.493 1 98.06 44 ALA B N 1
ATOM 1639 C CA . ALA B 1 44 ? -8.586 -21.266 -2.082 1 98.06 44 ALA B CA 1
ATOM 1640 C C . ALA B 1 44 ? -8.688 -22.375 -3.111 1 98.06 44 ALA B C 1
ATOM 1642 O O . ALA B 1 44 ? -8.078 -22.297 -4.184 1 98.06 44 ALA B O 1
ATOM 1643 N N . GLN B 1 45 ? -9.453 -23.359 -2.871 1 97.5 45 GLN B N 1
ATOM 1644 C CA . GLN B 1 45 ? -9.586 -24.547 -3.707 1 97.5 45 GLN B CA 1
ATOM 1645 C C . GLN B 1 45 ? -10.211 -24.203 -5.059 1 97.5 45 GLN B C 1
ATOM 1647 O O . GLN B 1 45 ? -9.883 -24.812 -6.074 1 97.5 45 GLN B O 1
ATOM 1652 N N . ASP B 1 46 ? -11.117 -23.25 -5.031 1 96.31 46 ASP B N 1
ATOM 1653 C CA . ASP B 1 46 ? -11.781 -22.844 -6.27 1 96.31 46 ASP B CA 1
ATOM 1654 C C . ASP B 1 46 ? -10.812 -22.141 -7.207 1 96.31 46 ASP B C 1
ATOM 1656 O O . ASP B 1 46 ? -11.008 -22.125 -8.422 1 96.31 46 ASP B O 1
ATOM 1660 N N . LEU B 1 47 ? -9.742 -21.578 -6.68 1 96 47 LEU B N 1
ATOM 1661 C CA . LEU B 1 47 ? -8.742 -20.844 -7.449 1 96 47 LEU B CA 1
ATOM 1662 C C . LEU B 1 47 ? -7.492 -21.688 -7.668 1 96 47 LEU B C 1
ATOM 1664 O O . LEU B 1 47 ? -6.539 -21.25 -8.312 1 96 47 LEU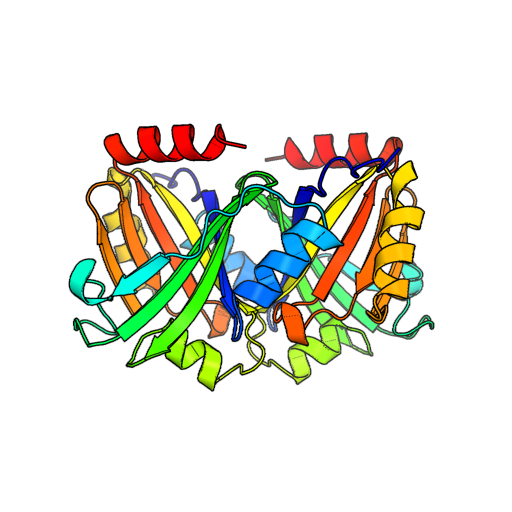 B O 1
ATOM 1668 N N . ASP B 1 48 ? -7.496 -22.906 -7.043 1 97.06 48 ASP B N 1
ATOM 1669 C CA . ASP B 1 48 ? -6.293 -23.719 -6.988 1 97.06 48 ASP B CA 1
ATOM 1670 C C . ASP B 1 48 ? -5.113 -22.938 -6.422 1 97.06 48 ASP B C 1
ATOM 1672 O O . ASP B 1 48 ? -4 -23.016 -6.945 1 97.06 48 ASP B O 1
ATOM 1676 N N . MET B 1 49 ? -5.387 -22.078 -5.5 1 98.06 49 MET B N 1
ATOM 1677 C CA . MET B 1 49 ? -4.359 -21.266 -4.848 1 98.06 49 MET B CA 1
ATOM 1678 C C . MET B 1 49 ? -3.557 -22.109 -3.857 1 98.06 49 MET B C 1
ATOM 1680 O O . MET B 1 49 ? -4.125 -22.719 -2.947 1 98.06 49 MET B O 1
ATOM 1684 N N . THR B 1 50 ? -2.275 -22.141 -4 1 98.5 50 THR B N 1
ATOM 1685 C CA . THR B 1 50 ? -1.436 -22.938 -3.115 1 98.5 50 THR B CA 1
ATOM 1686 C C . THR B 1 50 ? -1.042 -22.141 -1.875 1 98.5 50 THR B C 1
ATOM 1688 O O . THR B 1 50 ? -1.145 -20.922 -1.86 1 98.5 50 THR B O 1
ATOM 1691 N N . TYR B 1 51 ? -0.64 -22.75 -0.878 1 98.62 51 TYR B N 1
ATOM 1692 C CA . TYR B 1 51 ? 0.018 -22.266 0.331 1 98.62 51 TYR B CA 1
ATOM 1693 C C . TYR B 1 51 ? 1.228 -23.125 0.675 1 98.62 51 TYR B C 1
ATOM 1695 O O . TYR B 1 51 ? 1.079 -24.266 1.125 1 98.62 51 TYR B O 1
ATOM 1703 N N . TYR B 1 52 ? 2.34 -22.594 0.443 1 97.94 52 TYR B N 1
ATOM 1704 C CA . TYR B 1 52 ? 3.619 -23.281 0.531 1 97.94 52 TYR B CA 1
ATOM 1705 C C . TYR B 1 52 ? 3.582 -24.594 -0.243 1 97.94 52 TYR B C 1
ATOM 1707 O O . TYR B 1 52 ? 3.936 -25.656 0.292 1 97.94 52 TYR B O 1
ATOM 1715 N N . GLY B 1 53 ? 3.076 -24.531 -1.447 1 97.69 53 GLY B N 1
ATOM 1716 C CA . GLY B 1 53 ? 3.221 -25.594 -2.416 1 97.69 53 GLY B CA 1
ATOM 1717 C C . GLY B 1 53 ? 2.033 -26.547 -2.443 1 97.69 53 GLY B C 1
ATOM 1718 O O . GLY B 1 53 ? 1.948 -27.422 -3.309 1 97.69 53 GLY B O 1
ATOM 1719 N N . GLN B 1 54 ? 1.094 -26.359 -1.532 1 97.94 54 GLN B N 1
ATOM 1720 C CA . GLN B 1 54 ? -0.072 -27.234 -1.479 1 97.94 54 GLN B CA 1
ATOM 1721 C C . GLN B 1 54 ? -1.367 -26.422 -1.469 1 97.94 54 GLN B C 1
ATOM 1723 O O . GLN B 1 54 ? -1.421 -25.344 -0.896 1 97.94 54 GLN B O 1
ATOM 1728 N N . VAL B 1 55 ? -2.355 -27.031 -2.158 1 97.88 55 VAL B N 1
ATOM 1729 C CA . VAL B 1 55 ? -3.682 -26.453 -2.006 1 97.88 55 VAL B CA 1
ATOM 1730 C C . VAL B 1 55 ? -4.324 -26.953 -0.716 1 97.88 55 VAL B C 1
ATOM 1732 O O . VAL B 1 55 ? -4.543 -28.156 -0.55 1 97.88 55 VAL B O 1
ATOM 1735 N N . VAL B 1 56 ? -4.582 -26.047 0.193 1 97.19 56 VAL B N 1
ATOM 1736 C CA . VAL B 1 56 ? -5.199 -26.406 1.468 1 97.19 56 VAL B CA 1
ATOM 1737 C C . VAL B 1 56 ? -6.516 -25.641 1.634 1 97.19 56 VAL B C 1
ATOM 1739 O O . VAL B 1 56 ? -6.777 -24.672 0.911 1 97.19 56 VAL B O 1
ATOM 1742 N N . GLU B 1 57 ? -7.273 -26.094 2.553 1 98.12 57 GLU B N 1
ATOM 1743 C CA . GLU B 1 57 ? -8.562 -25.438 2.781 1 98.12 57 GLU B CA 1
ATOM 1744 C C . GLU B 1 57 ? -8.383 -24.062 3.391 1 98.12 57 GLU B C 1
ATOM 1746 O O . GLU B 1 57 ? -7.664 -23.891 4.379 1 98.12 57 GLU B O 1
ATOM 1751 N N . GLY B 1 58 ? -9 -23.125 2.805 1 98.31 58 GLY B N 1
ATOM 1752 C CA . GLY B 1 58 ? -9.047 -21.734 3.242 1 98.31 58 GLY B CA 1
ATOM 1753 C C . GLY B 1 58 ? -10.047 -20.906 2.459 1 98.31 58 GLY B C 1
ATOM 1754 O O . GLY B 1 58 ? -10.211 -21.094 1.254 1 98.31 58 GLY B O 1
ATOM 1755 N N . ASP 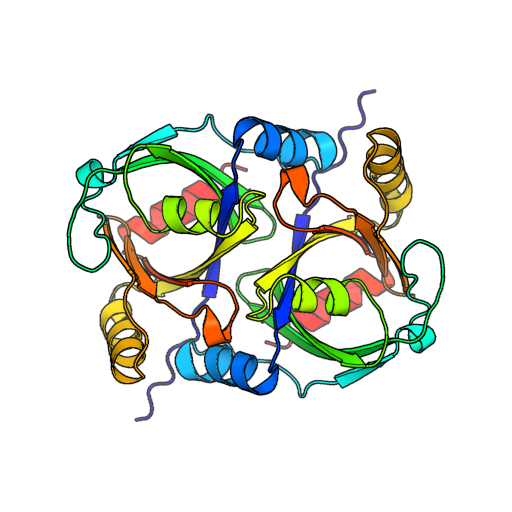B 1 59 ? -10.711 -20.031 3.176 1 98.69 59 ASP B N 1
ATOM 1756 C CA . ASP B 1 59 ? -11.641 -19.141 2.48 1 98.69 59 ASP B CA 1
ATOM 1757 C C . ASP B 1 59 ? -11.633 -17.75 3.09 1 98.69 59 ASP B C 1
ATOM 1759 O O . ASP B 1 59 ? -11.203 -17.562 4.23 1 98.69 59 ASP B O 1
ATOM 1763 N N . TRP B 1 60 ? -12.016 -16.797 2.334 1 98.81 60 TRP B N 1
ATOM 1764 C CA . TRP B 1 60 ? -12.023 -15.398 2.742 1 98.81 60 TRP B CA 1
ATOM 1765 C C . TRP B 1 60 ? -13.078 -14.609 1.969 1 98.81 60 TRP B C 1
ATOM 1767 O O . TRP B 1 60 ? -13.617 -15.094 0.968 1 98.81 60 TRP B O 1
ATOM 1777 N N . LEU B 1 61 ? -13.414 -13.484 2.461 1 98.88 61 LEU B N 1
ATOM 1778 C CA . LEU B 1 61 ? -14.133 -12.453 1.72 1 98.88 61 LEU B CA 1
ATOM 1779 C C . LEU B 1 61 ? -13.164 -11.492 1.039 1 98.88 61 LEU B C 1
ATOM 1781 O O . LEU B 1 61 ? -12.133 -11.133 1.612 1 98.88 61 LEU B O 1
ATOM 1785 N N . THR B 1 62 ? -13.531 -11.055 -0.193 1 98.75 62 THR B N 1
ATOM 1786 C CA . THR B 1 62 ? -12.688 -10.062 -0.851 1 98.75 62 THR B CA 1
ATOM 1787 C C . THR B 1 62 ? -13.531 -9.109 -1.689 1 98.75 62 THR B C 1
ATOM 1789 O O . THR B 1 62 ? -14.609 -9.477 -2.158 1 98.75 62 THR B O 1
ATOM 1792 N N . THR B 1 63 ? -13.133 -7.875 -1.824 1 98.5 63 THR B N 1
ATOM 1793 C CA . THR B 1 63 ? -13.633 -6.836 -2.723 1 98.5 63 THR B CA 1
ATOM 1794 C C . THR B 1 63 ? -12.523 -5.855 -3.084 1 98.5 63 THR B C 1
ATOM 1796 O O . THR B 1 63 ? -11.531 -5.738 -2.359 1 98.5 63 THR B O 1
ATOM 1799 N N . GLN B 1 64 ? -12.641 -5.27 -4.207 1 97.88 64 GLN B N 1
ATOM 1800 C CA . GLN B 1 64 ? -11.625 -4.297 -4.594 1 97.88 64 GLN B CA 1
ATOM 1801 C C . GLN B 1 64 ? -12.227 -3.17 -5.43 1 97.88 64 GLN B C 1
ATOM 1803 O O . GLN B 1 64 ? -13.297 -3.334 -6.02 1 97.88 64 GLN B O 1
ATOM 1808 N N . THR B 1 65 ? -11.609 -2.074 -5.426 1 96.69 65 THR B N 1
ATOM 1809 C CA . THR B 1 65 ? -11.906 -0.949 -6.305 1 96.69 65 THR B CA 1
ATOM 1810 C C . THR B 1 65 ? -10.625 -0.382 -6.91 1 96.69 65 THR B C 1
ATOM 1812 O O . THR B 1 65 ? -9.531 -0.875 -6.633 1 96.69 65 THR B O 1
ATOM 1815 N N . TYR B 1 66 ? -10.812 0.506 -7.859 1 96.38 66 TYR B N 1
ATOM 1816 C CA . TYR B 1 66 ? -9.695 1.178 -8.516 1 96.38 66 TYR B CA 1
ATOM 1817 C C . TYR B 1 66 ? -9.656 2.658 -8.148 1 96.38 66 TYR B C 1
ATOM 1819 O O . TYR B 1 66 ? -10.656 3.367 -8.312 1 96.38 66 TYR B O 1
ATOM 1827 N N . ASN B 1 67 ? -8.555 3.078 -7.551 1 96 67 ASN B N 1
ATOM 1828 C CA . ASN B 1 67 ? -8.383 4.453 -7.102 1 96 67 ASN B CA 1
ATOM 1829 C C . ASN B 1 67 ? -6.926 4.898 -7.211 1 96 67 ASN B C 1
ATOM 1831 O O . ASN B 1 67 ? -6.016 4.172 -6.809 1 96 67 ASN B O 1
ATOM 1835 N N . GLY B 1 68 ? -6.688 5.996 -7.789 1 93.81 68 GLY B N 1
ATOM 1836 C CA . GLY B 1 68 ? -5.352 6.566 -7.863 1 93.81 68 GLY B CA 1
ATOM 1837 C C . GLY B 1 68 ? -4.391 5.727 -8.688 1 93.81 68 GLY B C 1
ATOM 1838 O O . GLY B 1 68 ? -3.211 5.617 -8.344 1 93.81 68 GLY B O 1
ATOM 1839 N N . GLY B 1 69 ? -4.883 5.02 -9.594 1 93.81 69 GLY B N 1
ATOM 1840 C CA . GLY B 1 69 ? -4.039 4.242 -10.492 1 93.81 69 GLY B CA 1
ATOM 1841 C C . GLY B 1 69 ? -3.74 2.85 -9.969 1 93.81 69 GLY B C 1
ATOM 1842 O O . GLY B 1 69 ? -2.961 2.107 -10.57 1 93.81 69 GLY B O 1
ATOM 1843 N N . THR B 1 70 ? -4.301 2.51 -8.891 1 96.44 70 THR B N 1
ATO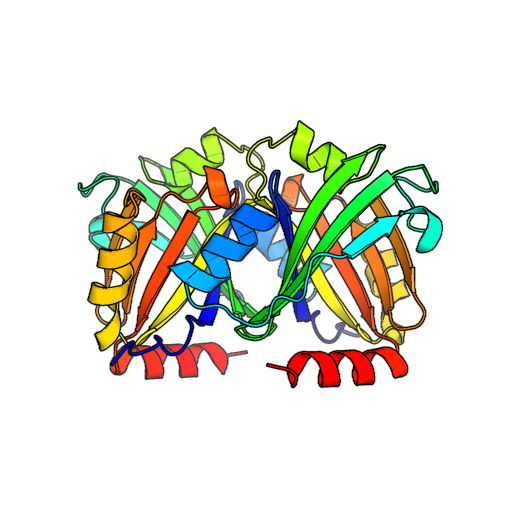M 1844 C CA . THR B 1 70 ? -4.004 1.233 -8.242 1 96.44 70 THR B CA 1
ATOM 1845 C C . THR B 1 70 ? -5.289 0.535 -7.812 1 96.44 70 THR B C 1
ATOM 1847 O O . THR B 1 70 ? -6.258 1.191 -7.422 1 96.44 70 THR B O 1
ATOM 1850 N N . PHE B 1 71 ? -5.277 -0.75 -7.891 1 97.62 71 PHE B N 1
ATOM 1851 C CA . PHE B 1 71 ? -6.371 -1.504 -7.293 1 97.62 71 PHE B CA 1
ATOM 1852 C C . PHE B 1 71 ? -6.18 -1.626 -5.785 1 97.62 71 PHE B C 1
ATOM 1854 O O . PHE B 1 71 ? -5.102 -1.994 -5.316 1 97.62 71 PHE B O 1
ATOM 1861 N N . ILE B 1 72 ? -7.156 -1.271 -5.051 1 98.12 72 ILE B N 1
ATOM 1862 C CA . ILE B 1 72 ? -7.215 -1.465 -3.607 1 98.12 72 ILE B CA 1
ATOM 1863 C C . ILE B 1 72 ? -8.062 -2.697 -3.287 1 98.12 72 ILE B C 1
ATOM 1865 O O . ILE B 1 72 ? -9.281 -2.672 -3.424 1 98.12 72 ILE B O 1
ATOM 1869 N N . GLU B 1 73 ? -7.441 -3.711 -2.896 1 98.69 73 GLU B N 1
ATOM 1870 C CA . GLU B 1 73 ? -8.125 -4.965 -2.584 1 98.69 73 GLU B CA 1
ATOM 1871 C C . GLU B 1 73 ? -8.211 -5.188 -1.077 1 98.69 73 GLU B C 1
ATOM 1873 O O . GLU B 1 73 ? -7.191 -5.133 -0.38 1 98.69 73 GLU B O 1
ATOM 1878 N N . LEU B 1 74 ? -9.383 -5.414 -0.575 1 98.88 74 LEU B N 1
ATOM 1879 C CA . LEU B 1 74 ? -9.625 -5.793 0.814 1 98.88 74 LEU B CA 1
ATOM 1880 C C . LEU B 1 74 ? -9.906 -7.285 0.932 1 98.88 74 LEU B C 1
ATOM 1882 O O . LEU B 1 74 ? -10.641 -7.848 0.119 1 98.88 74 LEU B O 1
ATOM 1886 N N . VAL B 1 75 ? -9.297 -7.906 1.894 1 98.88 75 VAL B N 1
ATOM 1887 C CA . VAL B 1 75 ? -9.445 -9.336 2.139 1 98.88 75 VAL B CA 1
ATOM 1888 C C . VAL B 1 75 ? -9.727 -9.578 3.619 1 98.88 75 VAL B C 1
ATOM 1890 O O . VAL B 1 75 ? -9 -9.078 4.484 1 98.88 75 VAL B O 1
ATOM 1893 N N . GLN B 1 76 ? -10.727 -10.336 3.979 1 98.94 76 GLN B N 1
ATOM 1894 C CA . GLN B 1 76 ? -10.992 -10.805 5.332 1 98.94 76 GLN B CA 1
ATOM 1895 C C . GLN B 1 76 ? -10.961 -12.328 5.402 1 98.94 76 GLN B C 1
ATOM 1897 O O . GLN B 1 76 ? -11.898 -12.992 4.945 1 98.94 76 GLN B O 1
ATOM 1902 N N . PRO B 1 77 ? -9.93 -12.867 5.953 1 98.81 77 PRO B N 1
ATOM 1903 C CA . PRO B 1 77 ? -9.945 -14.32 6.145 1 98.81 77 PRO B CA 1
ATOM 1904 C C . PRO B 1 77 ? -11.148 -14.797 6.957 1 98.81 77 PRO B C 1
ATOM 1906 O O . PRO B 1 77 ? -11.562 -14.117 7.902 1 98.81 77 PRO B O 1
ATOM 1909 N N . VAL B 1 78 ? -11.648 -15.953 6.621 1 98.69 78 VAL B N 1
ATOM 1910 C CA . VAL B 1 78 ? -12.836 -16.484 7.285 1 98.69 78 VAL B CA 1
ATOM 1911 C C . VAL B 1 78 ? -12.492 -17.781 8.008 1 98.69 78 VAL B C 1
ATOM 1913 O O . VAL B 1 78 ? -12.477 -17.828 9.242 1 98.69 78 VAL B O 1
ATOM 1916 N N . SER B 1 79 ? -12.109 -18.812 7.281 1 98.56 79 SER B N 1
ATOM 1917 C CA . SER B 1 79 ? -11.758 -20.078 7.906 1 98.56 79 SER B CA 1
ATOM 1918 C C . SER B 1 79 ? -10.602 -20.766 7.172 1 98.56 79 SER B C 1
ATOM 1920 O O . SER B 1 79 ? -10.297 -20.406 6.031 1 98.56 79 SER B O 1
ATOM 1922 N N . GLY B 1 80 ? -9.953 -21.688 7.914 1 98.38 80 GLY B N 1
ATOM 1923 C CA . GLY B 1 80 ? -8.883 -22.469 7.305 1 98.38 80 GLY B CA 1
ATOM 1924 C C . GLY B 1 80 ? -7.523 -21.797 7.406 1 98.38 80 GLY B C 1
ATOM 1925 O O . GLY B 1 80 ? -7.207 -21.172 8.43 1 98.38 80 GLY B O 1
ATOM 1926 N N . GLN B 1 81 ? -6.715 -22.078 6.32 1 98 81 GLN B N 1
ATOM 1927 C CA . GLN B 1 81 ? -5.332 -21.609 6.352 1 98 81 GLN B CA 1
ATOM 1928 C C . GLN B 1 81 ? -4.949 -20.938 5.039 1 98 81 GLN B C 1
ATOM 1930 O O . GLN B 1 81 ? -5.332 -21.406 3.963 1 98 81 GLN B O 1
ATOM 1935 N N . SER B 1 82 ? -4.203 -19.953 5.133 1 98.25 82 SER B N 1
ATOM 1936 C CA . SER B 1 82 ? -3.586 -19.234 4.016 1 98.25 82 SER B CA 1
ATOM 1937 C C . SER B 1 82 ? -2.629 -18.156 4.508 1 98.25 82 SER B C 1
ATOM 1939 O O . SER B 1 82 ? -2.521 -17.922 5.711 1 98.25 82 SER B O 1
ATOM 1941 N N . MET B 1 83 ? -1.982 -17.516 3.559 1 98.44 83 MET B N 1
ATOM 1942 C CA . MET B 1 83 ? -1.101 -16.406 3.889 1 98.44 83 MET B CA 1
ATOM 1943 C C . MET B 1 83 ? -1.886 -15.258 4.516 1 98.44 83 MET B C 1
ATOM 1945 O O . MET B 1 83 ? -1.34 -14.484 5.301 1 98.44 83 MET B O 1
ATOM 1949 N N . PHE B 1 84 ? -3.182 -15.141 4.156 1 98.75 84 PHE B N 1
ATOM 1950 C CA . PHE B 1 84 ? -4.016 -14.078 4.719 1 98.75 84 PHE B CA 1
ATOM 1951 C C . PHE B 1 84 ? -4.348 -14.375 6.176 1 98.75 84 PHE B C 1
ATOM 1953 O O . PHE B 1 84 ? -4.32 -13.469 7.016 1 98.75 84 PHE B O 1
ATOM 1960 N N . HIS B 1 85 ? -4.672 -15.609 6.449 1 98.75 85 HIS B N 1
ATOM 1961 C CA . HIS B 1 85 ? -4.953 -16.031 7.816 1 98.75 85 HIS B CA 1
ATOM 1962 C C . HIS B 1 85 ? -3.74 -15.828 8.719 1 98.75 85 HIS B C 1
ATOM 1964 O O . HIS B 1 85 ? -3.857 -15.25 9.805 1 98.75 85 HIS B O 1
ATOM 1970 N N . ASP B 1 86 ? -2.611 -16.281 8.258 1 98.56 86 ASP B N 1
ATOM 1971 C CA . ASP B 1 86 ? -1.379 -16.125 9.023 1 98.56 86 ASP B CA 1
ATOM 1972 C C . ASP B 1 86 ? -1.102 -14.656 9.32 1 98.56 86 ASP B C 1
ATOM 1974 O O . ASP B 1 86 ? -0.639 -14.312 10.414 1 98.56 86 ASP B O 1
ATOM 1978 N N . TYR B 1 87 ? -1.34 -13.836 8.32 1 98.5 87 TYR B N 1
ATOM 1979 C CA . TYR B 1 87 ? -1.088 -12.414 8.492 1 98.5 87 TYR B CA 1
ATOM 1980 C C . TYR B 1 87 ? -1.923 -11.844 9.633 1 98.5 87 TYR B C 1
ATOM 1982 O O . TYR B 1 87 ? -1.408 -11.117 10.484 1 98.5 87 TYR B O 1
ATOM 1990 N N . LEU B 1 88 ? -3.182 -12.172 9.656 1 98 88 LEU B N 1
ATOM 1991 C CA . LEU B 1 88 ? -4.074 -11.609 10.664 1 98 88 LEU B CA 1
ATOM 1992 C C . LEU B 1 88 ? -3.734 -12.141 12.055 1 98 88 LEU B C 1
ATOM 1994 O O . LEU B 1 88 ? -3.895 -11.438 13.055 1 98 88 LEU B O 1
ATOM 1998 N N . VAL B 1 89 ? -3.293 -13.406 12.109 1 97.5 89 VAL B N 1
ATOM 1999 C CA . VAL B 1 89 ? -2.84 -13.961 13.375 1 97.5 89 VAL B CA 1
ATOM 2000 C C . VAL B 1 89 ? -1.656 -13.148 13.906 1 97.5 89 VAL B C 1
ATOM 2002 O O . VAL B 1 89 ? -1.602 -12.82 15.086 1 97.5 89 VAL B O 1
ATOM 2005 N N . ARG B 1 90 ? -0.791 -12.82 13.047 1 96.06 90 ARG B N 1
ATOM 2006 C CA . ARG B 1 90 ? 0.409 -12.07 13.414 1 96.06 90 ARG B CA 1
ATOM 2007 C C . ARG B 1 90 ? 0.083 -10.609 13.68 1 96.06 90 ARG B C 1
ATOM 2009 O O . ARG B 1 90 ? 0.693 -9.977 14.547 1 96.06 90 ARG B O 1
ATOM 2016 N N . TYR B 1 91 ? -0.841 -10.094 12.898 1 96.31 91 TYR B N 1
ATOM 2017 C CA . TYR B 1 91 ? -1.255 -8.703 12.984 1 96.31 91 TYR B CA 1
ATOM 2018 C C . TYR B 1 91 ? -2.768 -8.586 13.141 1 96.31 91 TYR B C 1
ATOM 2020 O O . TYR B 1 91 ? -3.479 -8.328 12.172 1 96.31 91 TYR B O 1
ATOM 2028 N N . PRO B 1 92 ? -3.227 -8.586 14.312 1 96.88 92 PRO B N 1
ATOM 2029 C CA . PRO B 1 92 ? -4.668 -8.727 14.539 1 96.88 92 PRO B CA 1
ATOM 2030 C C . PRO B 1 92 ? -5.461 -7.52 14.047 1 96.88 92 PRO B C 1
ATOM 2032 O O . PRO B 1 92 ? -6.648 -7.648 13.734 1 96.88 92 PRO B O 1
ATOM 2035 N N . ALA B 1 93 ? -4.848 -6.391 13.922 1 96.25 93 ALA B N 1
ATOM 2036 C CA . ALA B 1 93 ? -5.539 -5.211 13.414 1 96.25 93 ALA B CA 1
ATOM 2037 C C . ALA B 1 93 ? -5.523 -5.176 11.891 1 96.25 93 ALA B C 1
ATOM 2039 O O . ALA B 1 93 ? -6.164 -4.316 11.273 1 96.25 93 ALA B O 1
ATOM 2040 N N . GLY B 1 94 ? -4.797 -6.074 11.281 1 98.06 94 GLY B N 1
ATOM 2041 C CA . GLY B 1 94 ? -4.68 -6.098 9.828 1 98.06 94 GLY B CA 1
ATOM 2042 C C . GLY B 1 94 ? -3.6 -5.168 9.305 1 98.06 94 GLY B C 1
ATOM 2043 O O . GLY B 1 94 ? -2.656 -4.836 10.023 1 98.06 94 GLY B O 1
ATOM 2044 N N . GLY B 1 95 ? -3.73 -4.871 7.988 1 98.19 95 GLY B N 1
ATOM 2045 C CA . GLY B 1 95 ? -2.766 -4.039 7.289 1 98.19 95 GLY B CA 1
ATOM 2046 C C . GLY B 1 95 ? -2.529 -4.473 5.855 1 98.19 95 GLY B C 1
ATOM 2047 O O . GLY B 1 95 ? -3.189 -5.387 5.359 1 98.19 95 GLY B O 1
ATOM 2048 N N . THR B 1 96 ? -1.671 -3.74 5.203 1 98.44 96 THR B N 1
ATOM 2049 C CA . THR B 1 96 ? -1.287 -4.148 3.855 1 98.44 96 THR B CA 1
ATOM 2050 C C . THR B 1 96 ? -0.352 -5.352 3.9 1 98.44 96 THR B C 1
ATOM 2052 O O . THR B 1 96 ? 0.785 -5.246 4.363 1 98.44 96 THR B O 1
ATOM 2055 N N . GLN B 1 97 ? -0.864 -6.418 3.41 1 98.75 97 GLN B N 1
ATOM 2056 C CA . GLN B 1 97 ? -0.145 -7.684 3.488 1 98.75 97 GLN B CA 1
ATOM 2057 C C . GLN B 1 97 ? 0.792 -7.859 2.297 1 98.75 97 GLN B C 1
ATOM 2059 O O . GLN B 1 97 ? 1.895 -8.391 2.441 1 98.75 97 GLN B O 1
ATOM 2064 N N . HIS B 1 98 ? 0.336 -7.367 1.142 1 98.88 98 HIS B N 1
ATOM 2065 C CA . HIS B 1 98 ? 1.219 -7.504 -0.012 1 98.88 98 HIS B CA 1
ATOM 2066 C C . HIS B 1 98 ? 1.054 -6.332 -0.973 1 98.88 98 HIS B C 1
ATOM 2068 O O . HIS B 1 98 ? 0.042 -5.629 -0.933 1 98.88 98 HIS B O 1
ATOM 2074 N N . MET B 1 99 ? 2.053 -6.164 -1.746 1 98.75 99 MET B N 1
ATOM 2075 C CA . MET B 1 99 ? 2.055 -5.301 -2.926 1 98.75 99 MET B CA 1
ATOM 2076 C C . MET B 1 99 ? 2.213 -6.125 -4.199 1 98.75 99 MET B C 1
ATOM 2078 O O . MET B 1 99 ? 3.1 -6.973 -4.289 1 98.75 99 MET B O 1
ATOM 2082 N N . ALA B 1 100 ? 1.338 -5.852 -5.129 1 98.69 100 ALA B N 1
ATOM 2083 C CA . ALA B 1 100 ? 1.357 -6.609 -6.379 1 98.69 100 ALA B CA 1
ATOM 2084 C C . ALA B 1 100 ? 1.94 -5.773 -7.516 1 98.69 100 ALA B C 1
ATOM 2086 O O . ALA B 1 100 ? 1.517 -4.641 -7.742 1 98.69 100 ALA B O 1
ATOM 2087 N N . PHE B 1 101 ? 2.861 -6.352 -8.141 1 98.38 101 PHE B N 1
ATOM 2088 C CA . PHE B 1 101 ? 3.471 -5.742 -9.312 1 98.38 101 PHE B CA 1
ATOM 2089 C C . PHE B 1 101 ? 3.186 -6.57 -10.562 1 98.38 101 PHE B C 1
ATOM 2091 O O . PHE B 1 101 ? 3.307 -7.797 -10.539 1 98.38 101 PHE B O 1
ATOM 2098 N N . ARG B 1 102 ? 2.809 -5.906 -11.633 1 97.81 102 ARG B N 1
ATOM 2099 C CA . ARG B 1 102 ? 2.367 -6.648 -12.812 1 97.81 102 ARG B CA 1
ATOM 2100 C C . ARG B 1 102 ? 3.373 -6.512 -13.945 1 97.81 102 ARG B C 1
ATOM 2102 O O . ARG B 1 102 ? 4.129 -5.543 -14 1 97.81 102 ARG B O 1
ATOM 2109 N N . LEU B 1 103 ? 3.395 -7.445 -14.781 1 97.12 103 LEU B N 1
ATOM 2110 C CA . LEU B 1 103 ? 4.141 -7.516 -16.031 1 97.12 103 LEU B CA 1
ATOM 2111 C C . LEU B 1 103 ? 3.465 -8.469 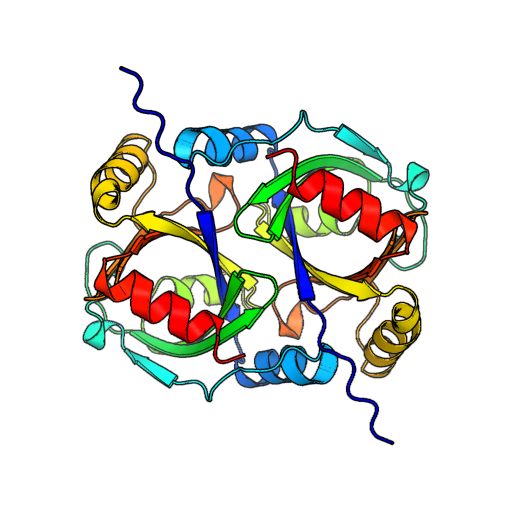-17.016 1 97.12 103 LEU B C 1
ATOM 2113 O O . LEU B 1 103 ? 2.539 -9.195 -16.641 1 97.12 103 LEU B O 1
ATOM 2117 N N . PRO B 1 104 ? 3.834 -8.391 -18.328 1 96.81 104 PRO B N 1
ATOM 2118 C CA . PRO B 1 104 ? 3.287 -9.383 -19.25 1 96.81 104 PRO B CA 1
ATOM 2119 C C . PRO B 1 104 ? 3.613 -10.82 -18.828 1 96.81 104 PRO B C 1
ATOM 2121 O O . PRO B 1 104 ? 4.723 -11.094 -18.359 1 96.81 104 PRO B O 1
ATOM 2124 N N . VAL B 1 105 ? 2.701 -11.703 -19.031 1 97.56 105 VAL B N 1
ATOM 2125 C CA . VAL B 1 105 ? 2.832 -13.086 -18.578 1 97.56 105 VAL B CA 1
ATOM 2126 C C . VAL B 1 105 ? 4.051 -13.727 -19.234 1 97.56 105 VAL B C 1
ATOM 2128 O O . VAL B 1 105 ? 4.648 -14.656 -18.688 1 97.56 105 VAL B O 1
ATOM 2131 N N . SER B 1 106 ? 4.457 -13.234 -20.359 1 96.25 106 SER B N 1
ATOM 2132 C CA . SER B 1 106 ? 5.605 -13.781 -21.078 1 96.25 106 SER B CA 1
ATOM 2133 C C . SER B 1 106 ? 6.883 -13.641 -20.25 1 96.25 106 SER B C 1
ATOM 2135 O O . SER B 1 106 ? 7.836 -14.398 -20.438 1 96.25 106 SER B O 1
ATOM 2137 N N . ASP B 1 107 ? 6.906 -12.703 -19.328 1 96.19 107 ASP B N 1
ATOM 2138 C CA . ASP B 1 107 ? 8.102 -12.445 -18.531 1 96.19 107 ASP B CA 1
ATOM 2139 C C . ASP B 1 107 ? 7.953 -12.992 -17.109 1 96.19 107 ASP B C 1
ATOM 2141 O O . ASP B 1 107 ? 8.867 -12.875 -16.297 1 96.19 107 ASP B O 1
ATOM 2145 N N . PHE B 1 108 ? 6.891 -13.656 -16.875 1 97.19 108 PHE B N 1
ATOM 2146 C CA . PHE B 1 108 ? 6.539 -14.094 -15.523 1 97.19 108 PHE B CA 1
ATOM 2147 C C . PHE B 1 108 ? 7.555 -15.094 -15 1 97.19 108 PHE B C 1
ATOM 2149 O O . PHE B 1 108 ? 8.062 -14.945 -13.883 1 97.19 108 PHE B O 1
ATOM 2156 N N . VAL B 1 109 ? 7.852 -16.062 -15.781 1 97 109 VAL B N 1
ATOM 2157 C CA . VAL B 1 109 ? 8.734 -17.141 -15.352 1 97 109 VAL B CA 1
ATOM 2158 C C . VAL B 1 109 ? 10.133 -16.578 -15.086 1 97 109 VAL B C 1
ATOM 2160 O O . VAL B 1 109 ? 10.781 -16.969 -14.109 1 97 109 VAL B O 1
ATOM 2163 N N . ARG B 1 110 ? 10.578 -15.75 -15.906 1 96 110 ARG B N 1
ATOM 2164 C CA . ARG B 1 110 ? 11.906 -15.164 -15.734 1 96 110 ARG B CA 1
ATOM 2165 C C . ARG B 1 110 ? 12.016 -14.445 -14.391 1 96 110 ARG B C 1
ATOM 2167 O O . ARG B 1 110 ? 12.922 -14.727 -13.602 1 96 110 ARG B O 1
ATOM 2174 N N . VAL B 1 111 ? 11.078 -13.578 -14.125 1 96.06 111 VAL B N 1
ATOM 2175 C CA . VAL B 1 111 ? 11.125 -12.75 -12.93 1 96.06 111 VAL B CA 1
ATOM 2176 C C . VAL B 1 111 ? 10.984 -13.625 -11.688 1 96.06 111 VAL B C 1
ATOM 2178 O O . VAL B 1 111 ? 11.719 -13.461 -10.711 1 96.06 111 VAL B O 1
ATOM 2181 N N . THR B 1 112 ? 10.102 -14.547 -11.734 1 97.56 112 THR B N 1
ATOM 2182 C CA . THR B 1 112 ? 9.867 -15.383 -10.562 1 97.56 112 THR B CA 1
ATOM 2183 C C . THR B 1 112 ? 11.047 -16.328 -10.328 1 97.56 112 THR B C 1
ATOM 2185 O O . THR B 1 112 ? 11.406 -16.609 -9.188 1 97.56 112 THR B O 1
ATOM 2188 N N . SER B 1 113 ? 11.648 -16.781 -11.391 1 97.44 113 SER B N 1
ATOM 2189 C CA . SER B 1 113 ? 12.836 -17.625 -11.25 1 97.44 113 SER B CA 1
ATOM 2190 C C . SER B 1 113 ? 13.992 -16.844 -10.625 1 97.44 113 SER B C 1
ATOM 2192 O O . SER B 1 113 ? 14.719 -17.359 -9.781 1 97.44 113 SER B O 1
ATOM 2194 N N . GLU B 1 114 ? 14.141 -15.641 -11.047 1 96.06 114 GLU B N 1
ATOM 2195 C CA . GLU B 1 114 ? 15.188 -14.789 -10.492 1 96.06 114 GLU B CA 1
ATOM 2196 C C . GLU B 1 114 ? 14.984 -14.57 -9 1 96.06 114 GLU B C 1
ATOM 2198 O O . GLU B 1 114 ? 15.945 -14.609 -8.227 1 96.06 114 GLU B O 1
ATOM 2203 N N . LEU B 1 115 ? 13.773 -14.336 -8.609 1 97.06 115 LEU B N 1
ATOM 2204 C CA . LEU B 1 115 ? 13.477 -14.148 -7.191 1 97.06 115 LEU B CA 1
ATOM 2205 C C . LEU B 1 115 ? 13.758 -15.414 -6.402 1 97.06 115 LEU B C 1
ATOM 2207 O O . LEU B 1 115 ? 14.336 -15.359 -5.316 1 97.06 115 LEU B O 1
ATOM 2211 N N . ARG B 1 116 ? 13.383 -16.5 -6.973 1 97.31 116 ARG B N 1
ATOM 2212 C CA . ARG B 1 116 ? 13.672 -17.781 -6.32 1 97.31 116 ARG B CA 1
ATOM 2213 C C . ARG B 1 116 ? 15.172 -17.984 -6.176 1 97.31 116 ARG B C 1
ATOM 2215 O O . ARG B 1 116 ? 15.648 -18.422 -5.121 1 97.31 116 ARG B O 1
ATOM 2222 N N . GLU B 1 117 ? 15.898 -17.688 -7.184 1 96.62 117 GLU B N 1
ATOM 2223 C CA . GLU B 1 117 ? 17.344 -17.859 -7.188 1 96.62 117 GLU B CA 1
ATOM 2224 C C . GLU B 1 117 ? 18.016 -16.953 -6.148 1 96.62 117 GLU B C 1
ATOM 2226 O O . GLU B 1 117 ? 19.062 -17.312 -5.605 1 96.62 117 GLU B O 1
ATOM 2231 N N . GLN B 1 118 ? 17.375 -15.867 -5.914 1 95.38 118 GLN B N 1
ATOM 2232 C CA . GLN B 1 118 ? 17.891 -14.938 -4.914 1 95.38 118 GLN B CA 1
ATOM 2233 C C . GLN B 1 118 ? 17.531 -15.398 -3.504 1 95.38 118 GLN B C 1
ATOM 2235 O O . GLN B 1 118 ? 17.938 -14.766 -2.521 1 95.38 118 GLN B O 1
ATOM 2240 N N . GLY B 1 119 ? 16.703 -16.391 -3.375 1 96.06 119 GLY B N 1
ATOM 2241 C CA . GLY B 1 119 ? 16.453 -17 -2.084 1 96.06 119 GLY B CA 1
ATOM 2242 C C . GLY B 1 119 ? 15.109 -16.609 -1.486 1 96.06 119 GLY B C 1
ATOM 2243 O O . GLY B 1 119 ? 14.82 -16.953 -0.338 1 96.06 119 GLY B O 1
ATOM 2244 N N . TYR B 1 120 ? 14.297 -15.938 -2.191 1 97 120 TYR B N 1
ATOM 2245 C CA . TYR B 1 120 ? 12.984 -15.586 -1.672 1 97 120 TYR B CA 1
ATOM 2246 C C . TYR B 1 120 ? 12.016 -16.75 -1.8 1 97 120 TYR B C 1
ATOM 2248 O O . TYR B 1 120 ? 11.828 -17.297 -2.889 1 97 120 TYR B O 1
ATOM 2256 N N . GLU B 1 121 ? 11.469 -17.094 -0.739 1 98.19 121 GLU B N 1
ATOM 2257 C CA . GLU B 1 121 ? 10.547 -18.219 -0.688 1 98.19 121 GLU B CA 1
ATOM 2258 C C . GLU B 1 121 ? 9.195 -17.859 -1.301 1 98.19 121 GLU B C 1
ATOM 2260 O O . GLU B 1 121 ? 8.68 -16.75 -1.081 1 98.19 121 GLU B O 1
ATOM 2265 N N . VAL B 1 122 ? 8.617 -18.797 -2.035 1 98.69 122 VAL B N 1
ATOM 2266 C CA . VAL B 1 122 ? 7.262 -18.625 -2.547 1 98.69 122 VAL B CA 1
ATOM 2267 C C . VAL B 1 122 ? 6.254 -19.047 -1.478 1 98.69 122 VAL B C 1
ATOM 2269 O O . VAL B 1 122 ? 6.273 -20.172 -0.996 1 98.69 122 VAL B O 1
ATOM 2272 N N . ILE B 1 123 ? 5.375 -18.156 -1.149 1 98.88 123 ILE B N 1
ATOM 2273 C CA . ILE B 1 123 ? 4.348 -18.422 -0.147 1 98.88 123 ILE B CA 1
ATOM 2274 C C . ILE B 1 123 ? 3.135 -19.078 -0.81 1 98.88 123 ILE B C 1
ATOM 2276 O O . ILE B 1 123 ? 2.562 -20.031 -0.275 1 98.88 123 ILE B O 1
ATOM 2280 N N . SER B 1 124 ? 2.754 -18.516 -1.948 1 98.81 124 SER B N 1
ATOM 2281 C CA . SER B 1 124 ? 1.51 -18.906 -2.602 1 98.81 124 SER B CA 1
ATOM 2282 C C . SER B 1 124 ? 1.581 -18.672 -4.109 1 98.81 124 SER B C 1
ATOM 2284 O O . SER B 1 124 ? 2.328 -17.812 -4.574 1 98.81 124 SER B O 1
ATOM 2286 N N . GLU B 1 125 ? 0.842 -19.438 -4.855 1 98.56 125 GLU B N 1
ATOM 2287 C CA . GLU B 1 125 ? 0.722 -19.297 -6.305 1 98.56 125 GLU B CA 1
ATOM 2288 C C . GLU B 1 125 ? -0.716 -19.516 -6.762 1 98.56 125 GLU B C 1
ATOM 2290 O O . GLU B 1 125 ? -1.454 -20.297 -6.152 1 98.56 125 GLU B O 1
ATOM 2295 N N . VAL B 1 126 ? -1.067 -18.812 -7.75 1 97.69 126 VAL B N 1
ATOM 2296 C CA . VAL B 1 126 ? -2.34 -18.969 -8.445 1 97.69 126 VAL B CA 1
ATOM 2297 C C . VAL B 1 126 ? -2.107 -18.938 -9.961 1 97.69 126 VAL B C 1
ATOM 2299 O O . VAL B 1 126 ? -1.36 -18.094 -10.461 1 97.69 126 VAL B O 1
ATOM 2302 N N . ASP B 1 127 ? -2.678 -19.828 -10.609 1 94.75 127 ASP B N 1
ATOM 2303 C CA . ASP B 1 127 ? -2.684 -19.844 -12.062 1 94.75 127 ASP B CA 1
ATOM 2304 C C . ASP B 1 127 ? -4.09 -19.609 -12.609 1 94.75 127 ASP B C 1
ATOM 2306 O O . ASP B 1 127 ? -4.863 -20.562 -12.766 1 94.75 127 ASP B O 1
ATOM 2310 N N . HIS B 1 128 ? -4.422 -18.391 -12.812 1 93.88 128 HIS B N 1
ATOM 2311 C CA . HIS B 1 128 ? -5.727 -17.953 -13.305 1 93.88 128 HIS B CA 1
ATOM 2312 C C . HIS B 1 128 ? -5.68 -17.656 -14.805 1 93.88 128 HIS B C 1
ATOM 2314 O O . HIS B 1 128 ? -4.637 -17.281 -15.336 1 93.88 128 HIS B O 1
ATOM 2320 N N . PRO B 1 129 ? -6.777 -17.844 -15.531 1 93.31 129 PRO B N 1
ATOM 2321 C CA . PRO B 1 129 ? -6.785 -17.625 -16.984 1 93.31 129 PRO B CA 1
ATOM 2322 C C . PRO B 1 129 ? -6.34 -16.219 -17.359 1 93.31 129 PRO B C 1
ATOM 2324 O O . PRO B 1 129 ? -5.73 -16.016 -18.422 1 93.31 129 PRO B O 1
ATOM 2327 N N . ILE B 1 130 ? -6.559 -15.273 -16.547 1 94.94 130 ILE B N 1
ATOM 2328 C CA . ILE B 1 130 ? -6.262 -13.906 -16.969 1 94.94 130 ILE B CA 1
ATOM 2329 C C . ILE B 1 130 ? -4.934 -13.461 -16.375 1 94.94 130 ILE B C 1
ATOM 2331 O O . ILE B 1 130 ? -4.391 -12.422 -16.75 1 94.94 130 ILE B O 1
ATOM 2335 N N . ALA B 1 131 ? -4.434 -14.172 -15.375 1 97.56 131 ALA B N 1
ATOM 2336 C CA . ALA B 1 131 ? -3.148 -13.797 -14.789 1 97.56 131 ALA B CA 1
ATOM 2337 C C . ALA B 1 131 ? -2.516 -14.977 -14.055 1 97.56 131 ALA B C 1
ATOM 2339 O O . ALA B 1 131 ? -3.213 -15.75 -13.391 1 97.56 131 ALA B O 1
ATOM 2340 N N . ARG B 1 132 ? -1.263 -15.125 -14.117 1 98.12 132 ARG B N 1
ATOM 2341 C CA . ARG B 1 132 ? -0.473 -15.977 -13.234 1 98.12 132 ARG B CA 1
ATOM 2342 C C . ARG B 1 132 ? 0.121 -15.18 -12.078 1 98.12 132 ARG B C 1
ATOM 2344 O O . ARG B 1 132 ? 0.66 -14.086 -12.289 1 98.12 132 ARG B O 1
ATOM 2351 N N . MET B 1 133 ? 0.004 -15.688 -10.898 1 98.69 133 MET B N 1
ATOM 2352 C CA . MET B 1 133 ? 0.422 -14.93 -9.727 1 98.69 133 MET B CA 1
ATOM 2353 C C . MET B 1 133 ? 1.337 -15.766 -8.836 1 98.69 133 MET B C 1
ATOM 2355 O O . MET B 1 133 ? 1.116 -16.969 -8.672 1 98.69 133 MET B O 1
ATOM 2359 N N . ALA B 1 134 ? 2.287 -15.164 -8.289 1 98.81 134 ALA B N 1
ATOM 2360 C CA . ALA B 1 134 ? 3.158 -15.734 -7.262 1 98.81 134 ALA B CA 1
ATOM 2361 C C . ALA B 1 134 ? 3.424 -14.727 -6.148 1 98.81 134 ALA B C 1
ATOM 2363 O O . ALA B 1 134 ? 3.723 -13.555 -6.414 1 98.81 134 ALA B O 1
ATOM 2364 N N . PHE B 1 135 ? 3.303 -15.211 -4.953 1 98.94 135 PHE B N 1
ATOM 2365 C CA . PHE B 1 135 ? 3.562 -14.398 -3.768 1 98.94 135 PHE B CA 1
ATOM 2366 C C . PHE B 1 135 ? 4.867 -14.82 -3.1 1 98.94 135 PHE B C 1
ATOM 2368 O O . PHE B 1 135 ? 5.035 -15.984 -2.727 1 98.94 135 PHE B O 1
ATOM 2375 N N . PHE B 1 136 ? 5.715 -13.867 -2.914 1 98.88 136 PHE B N 1
ATOM 2376 C CA . PHE B 1 136 ? 7.027 -14.141 -2.342 1 98.88 136 PHE B CA 1
ATOM 2377 C C . PHE B 1 136 ? 7.133 -13.57 -0.931 1 98.88 136 PHE B C 1
ATOM 2379 O O . PHE B 1 136 ? 6.609 -12.492 -0.652 1 98.88 136 PHE B O 1
ATOM 2386 N N . ASP B 1 137 ? 7.855 -14.305 -0.066 1 98.69 137 ASP B N 1
ATOM 2387 C CA . ASP B 1 137 ? 8.148 -13.859 1.292 1 98.69 137 ASP B CA 1
ATOM 2388 C C . ASP B 1 137 ? 9.258 -12.805 1.297 1 98.69 137 ASP B C 1
ATOM 2390 O O . ASP B 1 137 ? 10.438 -13.141 1.347 1 98.69 137 ASP B O 1
ATOM 2394 N N . THR B 1 138 ? 8.844 -11.562 1.284 1 98.38 138 THR B N 1
ATOM 2395 C CA . THR B 1 138 ? 9.789 -10.453 1.328 1 98.38 138 THR B CA 1
ATOM 2396 C C . THR B 1 138 ? 9.609 -9.641 2.607 1 98.38 138 THR B C 1
ATOM 2398 O O . THR B 1 138 ? 9.945 -8.461 2.648 1 98.38 138 THR B O 1
ATOM 2401 N N . TYR B 1 139 ? 9.094 -10.18 3.625 1 97.81 139 TYR B N 1
ATOM 2402 C CA . TYR B 1 139 ? 8.797 -9.484 4.871 1 97.81 139 TYR B CA 1
ATOM 2403 C C . TYR B 1 139 ? 10.07 -8.93 5.508 1 97.81 139 TYR B C 1
ATOM 2405 O O . TYR B 1 139 ? 10.086 -7.801 5.992 1 97.81 139 TYR B O 1
ATOM 2413 N N . GLN B 1 140 ? 11.094 -9.664 5.465 1 96 140 GLN B N 1
ATOM 2414 C CA . GLN B 1 140 ? 12.32 -9.227 6.117 1 96 140 GLN B CA 1
ATOM 2415 C C . GLN B 1 140 ? 12.922 -8.016 5.406 1 96 140 GLN B C 1
ATOM 2417 O O . GLN B 1 140 ? 13.602 -7.199 6.031 1 96 140 GLN B O 1
ATOM 2422 N N . THR B 1 141 ? 12.609 -7.922 4.145 1 96.19 141 THR B N 1
ATOM 2423 C CA . THR B 1 141 ? 13.203 -6.852 3.348 1 96.19 141 THR B CA 1
ATOM 2424 C C . THR B 1 141 ? 12.266 -5.648 3.279 1 96.19 141 THR B C 1
ATOM 2426 O O . THR B 1 141 ? 12.719 -4.504 3.355 1 96.19 141 THR B O 1
ATOM 2429 N N . LEU B 1 142 ? 10.977 -5.941 3.143 1 97.62 142 LEU B N 1
ATOM 2430 C CA . LEU B 1 142 ? 10.039 -4.871 2.822 1 97.62 142 LEU B CA 1
ATOM 2431 C C . LEU B 1 142 ? 8.961 -4.754 3.895 1 97.62 142 LEU B C 1
ATOM 2433 O O . LEU B 1 142 ? 8.172 -3.805 3.887 1 97.62 142 LEU B O 1
ATOM 2437 N N . GLY B 1 143 ? 8.875 -5.684 4.777 1 97.81 143 GLY B N 1
ATOM 2438 C CA . GLY B 1 143 ? 7.801 -5.723 5.758 1 97.81 143 GLY B CA 1
ATOM 2439 C C . GLY B 1 143 ? 6.477 -6.191 5.18 1 97.81 143 GLY B C 1
ATOM 2440 O O . GLY B 1 143 ? 5.465 -6.223 5.879 1 97.81 143 GLY B O 1
ATOM 2441 N N . VAL B 1 144 ? 6.41 -6.504 3.889 1 98.62 144 VAL B N 1
ATOM 2442 C CA . VAL B 1 144 ? 5.23 -7.027 3.205 1 98.62 144 VAL B CA 1
ATOM 2443 C C . VAL B 1 144 ? 5.641 -8.148 2.258 1 98.62 144 VAL B C 1
ATOM 2445 O O . VAL B 1 144 ? 6.812 -8.273 1.897 1 98.62 144 VAL B O 1
ATOM 2448 N N . ALA B 1 145 ? 4.633 -8.93 1.861 1 98.75 145 ALA B N 1
ATOM 2449 C CA . ALA B 1 145 ? 4.855 -9.875 0.769 1 98.75 145 ALA B CA 1
ATOM 2450 C C . ALA B 1 145 ? 4.836 -9.164 -0.582 1 98.75 145 ALA B C 1
ATOM 2452 O O . ALA B 1 145 ? 4.258 -8.086 -0.714 1 98.75 145 ALA B O 1
ATOM 2453 N N . THR B 1 146 ? 5.477 -9.766 -1.516 1 98.75 146 THR B N 1
ATOM 2454 C CA . THR B 1 146 ? 5.484 -9.25 -2.881 1 98.75 146 THR B CA 1
ATOM 2455 C C . THR B 1 146 ? 4.734 -10.188 -3.818 1 98.75 146 THR B C 1
ATOM 2457 O O . THR B 1 146 ? 5.039 -11.383 -3.885 1 98.75 146 THR B O 1
ATOM 2460 N N . GLU B 1 147 ? 3.787 -9.68 -4.5 1 98.88 147 GLU B N 1
ATOM 2461 C CA . GLU B 1 147 ? 3.07 -10.438 -5.523 1 98.88 147 GLU B CA 1
ATOM 2462 C C . GLU B 1 147 ? 3.553 -10.062 -6.922 1 98.88 147 GLU B C 1
ATOM 2464 O O . GLU B 1 147 ? 3.613 -8.883 -7.273 1 98.88 147 GLU B O 1
ATOM 2469 N N . ILE B 1 148 ? 3.936 -11.055 -7.652 1 98.56 148 ILE B N 1
ATOM 2470 C CA . ILE B 1 148 ? 4.203 -10.891 -9.078 1 98.56 148 ILE B CA 1
ATOM 2471 C C . ILE B 1 148 ? 2.994 -11.367 -9.883 1 98.56 148 ILE B C 1
ATOM 2473 O O . ILE B 1 148 ? 2.557 -12.508 -9.742 1 98.56 148 ILE B O 1
ATOM 2477 N N . MET B 1 149 ? 2.494 -10.469 -10.719 1 98.44 149 MET B N 1
ATOM 2478 C CA . MET B 1 149 ? 1.351 -10.789 -11.562 1 98.44 149 MET B CA 1
ATOM 2479 C C . MET B 1 149 ? 1.754 -10.805 -13.039 1 98.44 149 MET B C 1
ATOM 2481 O O . MET B 1 149 ? 2.094 -9.766 -13.602 1 98.44 149 MET B O 1
ATOM 2485 N N . GLY B 1 150 ? 1.759 -11.977 -13.594 1 98.38 150 GLY B N 1
ATOM 2486 C CA . GLY B 1 150 ? 1.865 -12.094 -15.039 1 98.38 150 GLY B CA 1
ATOM 2487 C C . GLY B 1 150 ? 0.525 -12.008 -15.75 1 98.38 150 GLY B C 1
ATOM 2488 O O . GLY B 1 150 ? -0.237 -12.977 -15.766 1 98.38 150 GLY B O 1
ATOM 2489 N N . ILE B 1 151 ? 0.268 -10.93 -16.422 1 98.12 151 ILE B N 1
ATOM 2490 C CA . ILE B 1 151 ? -1.045 -10.68 -17 1 98.12 151 ILE B CA 1
ATOM 2491 C C . ILE B 1 151 ? -1.104 -11.273 -18.406 1 98.12 151 ILE B C 1
ATOM 2493 O O . ILE B 1 151 ? -0.254 -10.969 -19.25 1 98.12 151 ILE B O 1
ATOM 2497 N N . THR B 1 152 ? -2.09 -12.086 -18.656 1 98.12 152 THR B N 1
ATOM 2498 C CA . THR B 1 152 ? -2.289 -12.664 -19.984 1 98.12 152 THR B CA 1
ATOM 2499 C C . THR B 1 152 ? -2.891 -11.633 -20.938 1 98.12 152 THR B C 1
ATOM 2501 O O . THR B 1 152 ? -3.359 -10.578 -20.5 1 98.12 152 THR B O 1
ATOM 2504 N N . PRO B 1 153 ? -2.814 -11.906 -22.219 1 97 153 PRO B N 1
ATOM 2505 C CA . PRO B 1 153 ? -3.473 -11 -23.156 1 97 153 PRO B CA 1
ATOM 2506 C C . PRO B 1 153 ? -4.941 -10.758 -22.828 1 97 153 PRO B C 1
ATOM 2508 O O . PRO B 1 153 ? -5.41 -9.617 -22.859 1 97 153 PRO B O 1
ATOM 2511 N N . GLU B 1 154 ? -5.664 -11.836 -22.484 1 96.56 154 GLU B N 1
ATOM 2512 C CA . GLU B 1 154 ? -7.047 -11.703 -22.031 1 96.56 154 GLU B CA 1
ATOM 2513 C C . GLU B 1 154 ? -7.137 -10.914 -20.734 1 96.56 154 GLU B C 1
ATOM 2515 O O . GLU B 1 154 ? -8.078 -10.148 -20.531 1 96.56 154 GLU B O 1
ATOM 2520 N N . GLY B 1 155 ? -6.199 -11.039 -19.938 1 97.12 155 GLY B N 1
ATOM 2521 C CA . GLY B 1 155 ? -6.148 -10.344 -18.656 1 97.12 155 GLY B CA 1
ATOM 2522 C C . GLY B 1 155 ? -6.012 -8.844 -18.797 1 97.12 155 GLY B C 1
ATOM 2523 O O . GLY B 1 155 ? -6.598 -8.086 -18.016 1 97.12 155 GLY B O 1
ATOM 2524 N N . TRP B 1 156 ? -5.23 -8.438 -19.781 1 95.56 156 TRP B N 1
ATOM 2525 C CA . TRP B 1 156 ? -5.062 -7.004 -20.016 1 95.56 156 TRP B CA 1
ATOM 2526 C C . TRP B 1 156 ? -6.387 -6.352 -20.406 1 95.56 156 TRP B C 1
ATOM 2528 O O . TRP B 1 156 ? -6.656 -5.207 -20.031 1 95.56 156 TRP B O 1
ATOM 2538 N N . ILE B 1 157 ? -7.215 -7.066 -21.109 1 95.44 157 ILE B N 1
ATOM 2539 C CA . ILE B 1 157 ? -8.539 -6.574 -21.469 1 95.44 157 ILE B CA 1
ATOM 2540 C C . ILE B 1 157 ? -9.398 -6.43 -20.219 1 95.44 157 ILE B C 1
ATOM 2542 O O . ILE B 1 157 ? -10.047 -5.398 -20.016 1 95.44 157 ILE B O 1
ATOM 2546 N N . ALA B 1 158 ? -9.359 -7.43 -19.391 1 93.69 158 ALA B N 1
ATOM 2547 C CA . ALA B 1 158 ? -10.133 -7.414 -18.156 1 93.69 158 ALA B CA 1
ATOM 2548 C C . ALA B 1 158 ? -9.688 -6.266 -17.25 1 93.69 158 ALA B C 1
ATOM 2550 O O . ALA B 1 158 ? -10.523 -5.566 -16.672 1 93.69 158 ALA B O 1
ATOM 2551 N N . VAL B 1 159 ? -8.406 -6.09 -17.125 1 93.5 159 VAL B N 1
ATOM 2552 C CA . VAL B 1 159 ? -7.844 -5.035 -16.281 1 93.5 159 VAL B CA 1
ATOM 2553 C C . VAL B 1 159 ? -8.32 -3.672 -16.781 1 93.5 159 VAL B C 1
ATOM 2555 O O . VAL B 1 159 ? -8.75 -2.834 -15.984 1 93.5 159 VAL B O 1
ATOM 2558 N N . LYS B 1 160 ? -8.289 -3.408 -18.047 1 93.06 160 LYS B N 1
ATOM 2559 C CA . LYS B 1 160 ? -8.719 -2.137 -18.625 1 93.06 160 LYS B CA 1
ATOM 2560 C C . LYS B 1 160 ? -10.203 -1.886 -18.359 1 93.06 160 LYS B C 1
ATOM 2562 O O . LYS B 1 160 ? -10.602 -0.757 -18.062 1 93.06 160 LYS B O 1
ATOM 2567 N N . GLN B 1 161 ? -10.977 -2.934 -18.422 1 91.56 161 GLN B N 1
ATOM 2568 C CA . GLN B 1 161 ? -12.406 -2.812 -18.156 1 91.56 161 GLN B CA 1
ATOM 2569 C C . GLN B 1 161 ? -12.656 -2.469 -16.688 1 91.56 161 GLN B C 1
ATOM 2571 O O . GLN B 1 161 ? -13.5 -1.626 -16.375 1 91.56 161 GLN B O 1
ATOM 2576 N N . MET B 1 162 ? -11.867 -3.072 -15.852 1 89.44 162 MET B N 1
ATOM 2577 C CA . MET B 1 162 ? -12.008 -2.832 -14.414 1 89.44 162 MET B CA 1
ATOM 2578 C C . MET B 1 162 ? -11.594 -1.409 -14.055 1 89.44 162 MET B C 1
ATOM 2580 O O . MET B 1 162 ? -12.188 -0.789 -13.172 1 89.44 162 MET B O 1
ATOM 2584 N N . GLU B 1 163 ? -10.586 -0.912 -14.703 1 88.62 163 GLU B N 1
ATOM 2585 C CA . GLU B 1 163 ? -10.086 0.439 -14.461 1 88.62 163 GLU B CA 1
ATOM 2586 C C . GLU B 1 163 ? -11.109 1.488 -14.891 1 88.62 163 GLU B C 1
ATOM 2588 O O . GLU B 1 163 ? -11.148 2.588 -14.328 1 88.62 163 GLU B O 1
ATOM 2593 N N . LYS B 1 164 ? -12.023 1.175 -15.867 1 83.31 164 LYS B N 1
ATOM 2594 C CA . LYS B 1 164 ? -13 2.115 -16.406 1 83.31 164 LYS B CA 1
ATOM 2595 C C . LYS B 1 164 ? -14.273 2.133 -15.57 1 83.31 164 LYS B C 1
ATOM 2597 O O . LYS B 1 164 ? -15.031 3.109 -15.594 1 83.31 164 LYS B O 1
ATOM 2602 N N . MET B 1 165 ? -14.68 1.037 -14.992 1 64.56 165 MET B N 1
ATOM 2603 C CA . MET B 1 165 ? -15.93 0.953 -14.242 1 64.56 165 MET B CA 1
ATOM 2604 C C . MET B 1 165 ? -15.938 1.938 -13.078 1 64.56 165 MET B C 1
ATOM 2606 O O . MET B 1 165 ? -16.953 2.1 -12.398 1 64.56 165 MET B O 1
ATOM 2610 N N . ARG B 1 166 ? -15.086 2.898 -12.977 1 58.44 166 ARG B N 1
ATOM 2611 C CA . ARG B 1 166 ? -15.164 3.801 -11.836 1 58.44 166 ARG B CA 1
ATOM 2612 C C . ARG B 1 166 ? -15.508 5.219 -12.273 1 58.44 166 ARG B C 1
ATOM 2614 O O . ARG B 1 166 ? -15.18 5.621 -13.398 1 58.44 166 ARG B O 1
#